Protein AF-A0A937V604-F1 (afdb_monomer_lite)

Structure (mmCIF, N/CA/C/O backbone):
data_AF-A0A937V604-F1
#
_entry.id   AF-A0A937V604-F1
#
loop_
_atom_site.group_PDB
_ato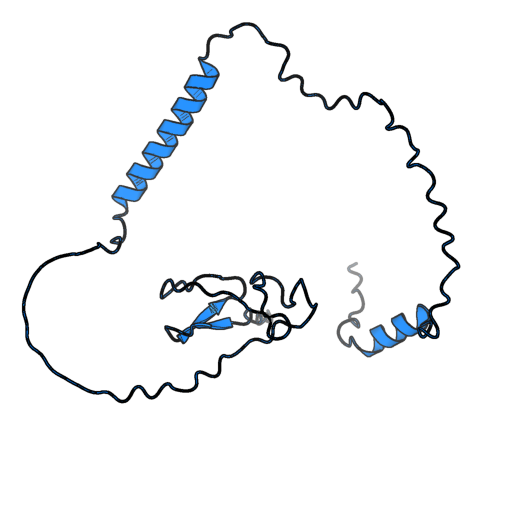m_site.id
_atom_site.type_symbol
_atom_site.label_atom_id
_atom_site.label_alt_id
_atom_site.label_comp_id
_atom_site.label_asym_id
_atom_site.label_entity_id
_atom_site.label_seq_id
_atom_site.pdbx_PDB_ins_code
_atom_site.Cartn_x
_atom_site.Cartn_y
_atom_site.Cartn_z
_atom_site.occupancy
_atom_site.B_iso_or_equiv
_atom_site.auth_seq_id
_atom_site.auth_comp_id
_atom_site.auth_asym_id
_atom_site.auth_atom_id
_atom_site.pdbx_PDB_model_num
ATOM 1 N N . MET A 1 1 ? -22.161 23.564 -17.541 1.00 50.59 1 MET A N 1
ATOM 2 C CA . MET A 1 1 ? -21.058 22.798 -16.923 1.00 50.59 1 MET A CA 1
ATOM 3 C C . MET A 1 1 ? -21.468 21.333 -16.899 1.00 50.59 1 MET A C 1
ATOM 5 O O . MET A 1 1 ? -22.401 20.996 -16.185 1.00 50.59 1 MET A O 1
ATOM 9 N N . LYS A 1 2 ? -20.891 20.492 -17.765 1.00 56.03 2 LYS A N 1
ATOM 10 C CA . LYS A 1 2 ? -21.165 19.046 -17.777 1.00 56.03 2 LYS A CA 1
ATOM 11 C C . LYS A 1 2 ? -20.293 18.419 -16.689 1.00 56.03 2 LYS A C 1
ATOM 13 O O . LYS A 1 2 ? -19.078 18.530 -16.772 1.00 56.03 2 LYS A O 1
ATOM 18 N N . GLY A 1 3 ? -20.907 17.863 -15.648 1.00 58.81 3 GLY A N 1
ATOM 19 C CA . GLY A 1 3 ? -20.179 17.210 -14.563 1.00 58.81 3 GLY A CA 1
ATOM 20 C C . GLY A 1 3 ? -19.550 15.913 -15.057 1.00 58.81 3 GLY A C 1
ATOM 21 O O . GLY A 1 3 ? -20.265 15.000 -15.463 1.00 58.81 3 GLY A O 1
ATOM 22 N N . GLU A 1 4 ? -18.223 15.830 -15.035 1.00 54.50 4 GLU A N 1
ATOM 23 C CA . GLU A 1 4 ? -17.513 14.563 -15.190 1.00 54.50 4 GLU A CA 1
ATOM 24 C C . GLU A 1 4 ? -17.882 13.645 -14.026 1.00 54.50 4 GLU A C 1
ATOM 26 O O . GLU A 1 4 ? -17.480 13.851 -12.878 1.00 54.50 4 GLU A O 1
ATOM 31 N N . THR A 1 5 ? -18.660 12.609 -14.324 1.00 61.88 5 THR A N 1
ATOM 32 C CA . THR A 1 5 ? -18.846 11.466 -13.437 1.00 61.88 5 THR A CA 1
ATOM 33 C C . THR A 1 5 ? -17.496 10.777 -13.281 1.00 61.88 5 THR A C 1
ATOM 35 O O . THR A 1 5 ? -17.102 9.966 -14.122 1.00 61.88 5 THR A O 1
ATOM 38 N N . ARG A 1 6 ? -16.755 11.121 -12.223 1.00 67.75 6 ARG A N 1
ATOM 39 C CA . ARG A 1 6 ? -15.540 10.400 -11.835 1.00 67.75 6 ARG A CA 1
ATOM 40 C C . ARG A 1 6 ? -15.947 8.952 -11.577 1.00 67.75 6 ARG A C 1
ATOM 42 O O . ARG A 1 6 ? -16.642 8.680 -10.601 1.00 67.75 6 ARG A O 1
ATOM 49 N N . LYS A 1 7 ? -15.561 8.035 -12.472 1.00 70.06 7 LYS A N 1
ATOM 50 C CA . LYS A 1 7 ? -15.676 6.596 -12.212 1.00 70.06 7 LYS A CA 1
ATOM 51 C C . LYS A 1 7 ? -14.945 6.342 -10.903 1.00 70.06 7 LYS A C 1
ATOM 53 O O . LYS A 1 7 ? -13.738 6.576 -10.830 1.00 70.06 7 LYS A O 1
ATOM 58 N N . LEU A 1 8 ? -15.689 5.948 -9.871 1.00 72.88 8 LEU A N 1
ATOM 59 C CA . LEU A 1 8 ? -15.067 5.620 -8.603 1.00 72.88 8 LEU A CA 1
ATOM 60 C C . LEU A 1 8 ? -14.051 4.499 -8.842 1.00 72.88 8 LEU A C 1
ATOM 62 O O . LEU A 1 8 ? -14.313 3.598 -9.651 1.00 72.88 8 LEU A O 1
ATOM 66 N N . PRO A 1 9 ? -12.884 4.571 -8.180 1.00 74.88 9 PRO A N 1
ATOM 67 C CA . PRO A 1 9 ? -11.939 3.480 -8.215 1.00 74.88 9 PRO A CA 1
ATOM 68 C C . PRO A 1 9 ? -12.675 2.206 -7.793 1.00 74.88 9 PRO A C 1
ATOM 70 O O . PRO A 1 9 ? -13.507 2.239 -6.883 1.00 74.88 9 PRO A O 1
ATOM 73 N N . PRO A 1 10 ? -12.416 1.090 -8.475 1.00 75.69 10 PRO A N 1
ATOM 74 C CA . PRO A 1 10 ? -13.104 -0.141 -8.164 1.00 75.69 10 PRO A CA 1
ATOM 75 C C . PRO A 1 10 ? -12.853 -0.540 -6.704 1.00 75.69 10 PRO A C 1
ATOM 77 O O . PRO A 1 10 ? -11.713 -0.514 -6.243 1.00 75.69 10 PRO A O 1
ATOM 80 N N . ALA A 1 11 ? -13.918 -0.905 -5.995 1.00 85.69 11 ALA A N 1
ATOM 81 C CA . ALA A 1 11 ? -13.873 -1.325 -4.600 1.00 85.69 11 ALA A CA 1
ATOM 82 C C . ALA A 1 11 ? -14.235 -2.811 -4.466 1.00 85.69 11 ALA A C 1
ATOM 84 O O . ALA A 1 11 ? -14.865 -3.390 -5.356 1.00 85.69 11 ALA A O 1
ATOM 85 N N . PHE A 1 12 ? -13.815 -3.444 -3.371 1.00 84.44 12 PHE A N 1
ATOM 86 C CA . PHE A 1 12 ? -14.138 -4.839 -3.066 1.00 84.44 12 PHE A CA 1
ATOM 87 C C . PHE A 1 12 ? -14.651 -4.989 -1.62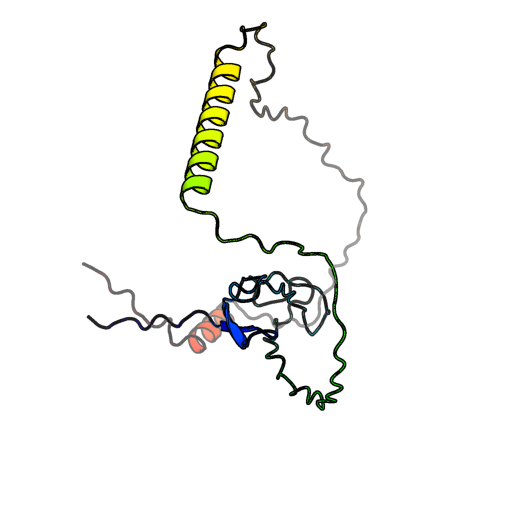7 1.00 84.44 12 PHE A C 1
ATOM 89 O O . PHE A 1 12 ? -14.152 -4.312 -0.733 1.00 84.44 12 PHE A O 1
ATOM 96 N N . PRO A 1 13 ? -15.637 -5.862 -1.367 1.00 90.50 13 PRO A N 1
ATOM 97 C CA . PRO A 1 13 ? -16.171 -6.047 -0.024 1.00 90.50 13 PRO A CA 1
ATOM 98 C C . PRO A 1 13 ? -15.187 -6.813 0.870 1.00 90.50 13 PRO A C 1
ATOM 100 O O . PRO A 1 13 ? -14.600 -7.819 0.470 1.00 90.50 13 PRO A O 1
ATOM 103 N N . CYS A 1 14 ? -15.039 -6.358 2.110 1.00 90.50 14 CYS A N 1
ATOM 104 C CA . CYS A 1 14 ? -14.265 -7.028 3.146 1.00 90.50 14 CYS A CA 1
ATOM 105 C C . CYS A 1 14 ? -14.859 -8.413 3.467 1.00 90.50 14 CYS A C 1
ATOM 107 O O . CYS A 1 14 ? -16.047 -8.491 3.787 1.00 90.50 14 CYS A O 1
ATOM 109 N N . PRO A 1 15 ? -14.064 -9.499 3.513 1.00 85.88 15 PRO A N 1
ATOM 110 C CA . PRO A 1 15 ? -14.573 -10.836 3.833 1.00 85.88 15 PRO A CA 1
ATOM 111 C C . PRO A 1 15 ? -15.082 -10.970 5.277 1.00 85.88 15 PRO A C 1
ATOM 113 O O . PRO A 1 15 ? -15.871 -11.864 5.570 1.00 85.88 15 PRO A O 1
ATOM 116 N N . LYS A 1 16 ? -14.643 -10.091 6.189 1.00 93.38 16 LYS A N 1
ATOM 117 C CA . LYS A 1 16 ? -15.026 -10.134 7.606 1.00 93.38 16 LYS A CA 1
ATOM 118 C C . LYS A 1 16 ? -16.247 -9.274 7.927 1.00 93.38 16 LYS A C 1
ATOM 120 O O . LYS A 1 16 ? -17.097 -9.703 8.699 1.00 93.38 16 LYS A O 1
ATOM 125 N N . CYS A 1 17 ? -16.318 -8.058 7.379 1.00 94.88 17 CYS A N 1
ATOM 126 C CA . CYS A 1 17 ? -17.361 -7.081 7.720 1.00 94.88 17 CYS A CA 1
ATOM 127 C C . CYS A 1 17 ? -18.235 -6.633 6.539 1.00 94.88 17 CYS A C 1
ATOM 129 O O . CYS A 1 17 ? -19.195 -5.903 6.756 1.00 94.88 17 CYS A O 1
ATOM 131 N N . GLY A 1 18 ? -17.916 -7.029 5.304 1.00 92.69 18 GLY A N 1
ATOM 132 C CA . GLY A 1 18 ? -18.673 -6.677 4.098 1.00 92.69 18 GLY A CA 1
ATOM 133 C C . GLY A 1 18 ? -18.475 -5.249 3.580 1.00 92.69 18 GLY A C 1
ATOM 134 O O . GLY A 1 18 ? -18.950 -4.943 2.493 1.00 92.69 18 GLY A O 1
ATOM 135 N N . VAL A 1 19 ? -17.767 -4.381 4.311 1.00 94.94 19 VAL A N 1
ATOM 136 C CA . VAL A 1 19 ? -17.524 -2.986 3.900 1.00 94.94 19 VAL A CA 1
ATOM 137 C C . VAL A 1 19 ? -16.616 -2.925 2.676 1.00 94.94 19 VAL A C 1
ATOM 139 O O . VAL A 1 19 ? -15.651 -3.680 2.587 1.00 94.94 19 VAL A O 1
ATOM 142 N N . GLU A 1 20 ? -16.912 -2.012 1.756 1.00 91.69 20 GLU A N 1
ATOM 143 C CA . GLU A 1 20 ? -16.103 -1.758 0.566 1.00 91.69 20 GLU A CA 1
ATOM 144 C C . GLU A 1 20 ? -14.711 -1.212 0.923 1.00 91.69 20 GLU A C 1
ATOM 146 O O . GLU A 1 20 ? -14.562 -0.257 1.686 1.00 91.69 20 GLU A O 1
ATOM 151 N N . ILE A 1 21 ? -13.681 -1.827 0.351 1.00 90.88 21 ILE A N 1
ATOM 152 C CA . ILE A 1 21 ? -12.272 -1.479 0.509 1.00 90.88 21 ILE A CA 1
ATOM 153 C C . ILE A 1 21 ? -11.738 -1.017 -0.847 1.00 90.88 21 ILE A C 1
ATOM 155 O O . ILE A 1 21 ? -12.037 -1.601 -1.893 1.00 90.88 21 ILE A O 1
ATOM 159 N N . LEU A 1 22 ? -10.936 0.043 -0.821 1.00 87.56 22 LEU A N 1
ATOM 160 C CA . LEU A 1 22 ? -10.269 0.590 -1.998 1.00 87.56 22 LEU A CA 1
ATOM 161 C C . LEU A 1 22 ? -9.096 -0.308 -2.414 1.00 87.56 22 LEU A C 1
ATOM 163 O O . LEU A 1 22 ? -8.328 -0.777 -1.571 1.00 87.56 22 LEU A O 1
ATOM 167 N N . ILE A 1 23 ? -8.912 -0.505 -3.720 1.00 82.50 23 ILE A N 1
ATOM 168 C CA . ILE A 1 23 ? -7.723 -1.192 -4.250 1.00 82.50 23 ILE A CA 1
ATOM 169 C C . ILE A 1 23 ? -6.461 -0.471 -3.769 1.00 82.50 23 ILE A C 1
ATOM 171 O O . ILE A 1 23 ? -6.384 0.756 -3.803 1.00 82.50 23 ILE A O 1
ATOM 175 N N . GLY A 1 24 ? -5.481 -1.245 -3.307 1.00 82.75 24 GLY A N 1
ATOM 176 C CA . GLY A 1 24 ? -4.247 -0.723 -2.720 1.00 82.75 24 GLY A CA 1
ATOM 177 C C . GLY A 1 24 ? -4.206 -0.788 -1.192 1.00 82.75 24 GLY A C 1
ATOM 178 O O . GLY A 1 24 ? -3.115 -0.796 -0.624 1.00 82.75 24 GLY A O 1
ATOM 179 N N . GLN A 1 25 ? -5.349 -0.894 -0.506 1.00 87.62 25 GLN A N 1
ATOM 180 C CA . GLN A 1 25 ? -5.362 -1.077 0.948 1.00 87.62 25 GLN A CA 1
ATOM 181 C C . GLN A 1 25 ? -5.073 -2.535 1.328 1.00 87.62 25 GLN A C 1
ATOM 183 O O . GLN A 1 25 ? -5.668 -3.470 0.788 1.00 87.62 25 GLN A O 1
ATOM 188 N N . GLN A 1 26 ? -4.152 -2.710 2.280 1.00 88.50 26 GLN A N 1
ATOM 189 C CA . GLN A 1 26 ? -3.813 -4.005 2.888 1.00 88.50 26 GLN A CA 1
ATOM 190 C C . GLN A 1 26 ? -4.623 -4.286 4.158 1.00 88.50 26 GLN A C 1
ATOM 192 O O . GLN A 1 26 ? -4.646 -5.416 4.628 1.00 88.50 26 GLN A O 1
ATOM 197 N N . VAL A 1 27 ? -5.278 -3.269 4.729 1.00 92.69 27 VAL A N 1
ATOM 198 C CA . VAL A 1 27 ? -6.007 -3.368 5.999 1.00 92.69 27 VAL A CA 1
ATOM 199 C C . VAL A 1 27 ? -7.381 -2.725 5.847 1.00 92.69 27 VAL A C 1
ATOM 201 O O . VAL A 1 27 ? -7.499 -1.651 5.260 1.00 92.69 27 VAL A O 1
ATOM 204 N N . CYS A 1 28 ? -8.430 -3.361 6.371 1.00 94.31 28 CYS A N 1
ATOM 205 C CA . CYS A 1 28 ? -9.769 -2.772 6.366 1.00 94.31 28 CYS A CA 1
ATOM 206 C C . CYS A 1 28 ? -9.855 -1.647 7.396 1.00 94.31 28 CYS A C 1
ATOM 208 O O . CYS A 1 28 ? -9.703 -1.895 8.591 1.00 94.31 28 CYS A O 1
ATOM 210 N N . ASN A 1 29 ? -10.223 -0.444 6.957 1.00 94.88 29 ASN A N 1
ATOM 211 C CA . ASN A 1 29 ? -10.420 0.699 7.853 1.00 94.88 29 ASN A CA 1
ATOM 212 C C . ASN A 1 29 ? -11.535 0.490 8.891 1.00 94.88 29 ASN A C 1
ATOM 214 O O . ASN A 1 29 ? -11.522 1.144 9.927 1.00 94.88 29 ASN A O 1
ATOM 218 N N . ASN A 1 30 ? -12.498 -0.402 8.627 1.00 96.38 30 ASN A N 1
ATOM 219 C CA . ASN A 1 30 ? -13.618 -0.644 9.536 1.00 96.38 30 ASN A CA 1
ATOM 220 C C . ASN A 1 30 ? -13.321 -1.730 10.584 1.00 96.38 30 ASN A C 1
ATOM 222 O O . ASN A 1 30 ? -13.624 -1.556 11.757 1.00 96.38 30 ASN A O 1
ATOM 226 N N . CYS A 1 31 ? -12.745 -2.869 10.180 1.00 96.38 31 CYS A N 1
ATOM 227 C CA . CYS A 1 31 ? -12.543 -4.011 11.086 1.00 96.38 31 CYS A CA 1
ATOM 228 C C . CYS A 1 31 ? -11.078 -4.317 11.428 1.00 96.38 31 CYS A C 1
ATOM 230 O O . CYS A 1 31 ? -10.837 -5.238 12.207 1.00 96.38 31 CYS A O 1
ATOM 232 N N . GLY A 1 32 ? -10.113 -3.611 10.829 1.00 95.50 32 GLY A N 1
ATOM 233 C CA . GLY A 1 32 ? -8.677 -3.802 11.065 1.00 95.50 32 GLY A CA 1
ATOM 234 C C . GLY A 1 32 ? -8.103 -5.120 10.537 1.00 95.50 32 GLY A C 1
ATOM 235 O O . GLY A 1 32 ? -6.968 -5.459 10.853 1.00 95.50 32 GLY A O 1
ATOM 236 N N . GLU A 1 33 ? -8.875 -5.882 9.760 1.00 94.38 33 GLU A N 1
ATOM 237 C CA . GLU A 1 33 ? -8.410 -7.155 9.208 1.00 94.38 33 GLU A CA 1
ATOM 238 C C . GLU A 1 33 ? -7.366 -6.890 8.120 1.00 94.38 33 GLU A C 1
ATOM 240 O O . GLU A 1 33 ? -7.584 -6.025 7.266 1.00 94.38 33 GLU A O 1
ATOM 245 N N . GLN A 1 34 ? -6.246 -7.613 8.166 1.00 91.25 34 GLN A N 1
ATOM 246 C CA . GLN A 1 34 ? -5.216 -7.560 7.132 1.00 91.25 34 GLN A CA 1
ATOM 247 C C . GLN A 1 34 ? -5.545 -8.554 6.016 1.00 91.25 34 GLN A C 1
ATOM 249 O O . GLN A 1 34 ? -5.935 -9.691 6.282 1.00 91.25 34 GLN A O 1
ATOM 254 N N . PHE A 1 35 ? -5.361 -8.138 4.767 1.00 84.94 35 PHE A N 1
ATOM 255 C CA . PHE A 1 35 ? -5.585 -8.968 3.589 1.00 84.94 35 PHE A CA 1
ATOM 256 C C . PHE A 1 35 ? -4.311 -9.071 2.770 1.00 84.94 35 PHE A C 1
ATOM 258 O O . PHE A 1 35 ? -3.620 -8.083 2.526 1.00 84.94 35 PHE A O 1
ATOM 265 N N . GLU A 1 36 ? -4.048 -10.279 2.290 1.00 85.94 36 GLU A N 1
ATOM 266 C CA . GLU A 1 36 ? -2.947 -10.562 1.386 1.00 85.94 36 GLU A CA 1
ATOM 267 C C . GLU A 1 36 ? -3.523 -10.957 0.023 1.00 85.94 36 GLU A C 1
ATOM 269 O O . GLU A 1 36 ? -4.313 -11.899 -0.086 1.00 85.94 36 GLU A O 1
ATOM 274 N N . TYR A 1 37 ? -3.151 -10.226 -1.029 1.00 84.25 37 TYR A N 1
ATOM 275 C CA . TYR A 1 37 ? -3.576 -10.549 -2.389 1.00 84.25 37 TYR A CA 1
ATOM 276 C C . TYR A 1 37 ? -2.730 -11.707 -2.892 1.00 84.25 37 TYR A C 1
ATOM 278 O O . TYR A 1 37 ? -1.516 -11.572 -3.014 1.00 84.25 37 TYR A O 1
ATOM 286 N N . ARG A 1 38 ? -3.355 -12.843 -3.198 1.00 86.50 38 ARG A N 1
ATOM 287 C CA . ARG A 1 38 ? -2.660 -14.000 -3.768 1.00 86.50 38 ARG A CA 1
ATOM 288 C C . ARG A 1 38 ? -3.026 -14.163 -5.227 1.00 86.50 38 ARG A C 1
ATOM 290 O O . ARG A 1 38 ? -4.199 -14.127 -5.591 1.00 86.50 38 ARG A O 1
ATOM 297 N N . CYS A 1 39 ? -2.015 -14.350 -6.065 1.00 89.38 39 CYS A N 1
ATOM 298 C CA . CYS A 1 39 ? -2.246 -14.671 -7.463 1.00 89.38 39 CYS A CA 1
ATOM 299 C C . CYS A 1 39 ? -2.828 -16.085 -7.592 1.00 89.38 39 CYS A C 1
ATOM 301 O O . CYS A 1 39 ? -2.265 -17.029 -7.045 1.00 89.38 39 CYS A O 1
ATOM 303 N N . ALA A 1 40 ? -3.908 -16.251 -8.358 1.00 87.06 40 ALA A N 1
ATOM 304 C CA . ALA A 1 40 ? -4.511 -17.564 -8.594 1.00 87.06 40 ALA A CA 1
ATOM 305 C C . ALA A 1 40 ? -3.589 -18.527 -9.371 1.00 87.06 40 ALA A C 1
ATOM 307 O O . ALA A 1 40 ? -3.692 -19.735 -9.195 1.00 87.06 40 ALA A O 1
ATOM 308 N N . ASN A 1 41 ? -2.673 -18.000 -10.195 1.00 92.19 41 ASN A N 1
ATOM 309 C CA . ASN A 1 41 ? -1.752 -18.818 -10.991 1.00 92.19 41 ASN A CA 1
ATOM 310 C C . ASN A 1 41 ? -0.542 -19.312 -10.190 1.00 92.19 41 ASN A C 1
ATOM 312 O O . ASN A 1 41 ? -0.214 -20.491 -10.243 1.00 92.19 41 ASN A O 1
ATOM 316 N N . CYS A 1 42 ? 0.146 -18.424 -9.465 1.00 93.12 42 CYS A N 1
ATOM 317 C CA . CYS A 1 42 ? 1.400 -18.773 -8.783 1.00 93.12 42 CYS A CA 1
ATOM 318 C C . CYS A 1 42 ? 1.305 -18.805 -7.253 1.00 93.12 42 CYS A C 1
ATOM 320 O O . CYS A 1 42 ? 2.291 -19.116 -6.594 1.00 93.12 42 CYS A O 1
ATOM 322 N N . SER A 1 43 ? 0.151 -18.467 -6.668 1.00 90.50 43 SER A N 1
ATOM 323 C CA . SER A 1 43 ? -0.091 -18.406 -5.215 1.00 90.50 43 SER A CA 1
ATOM 324 C C . SER A 1 43 ? 0.814 -17.451 -4.422 1.00 90.50 43 SER A C 1
ATOM 326 O O . SER A 1 43 ? 0.731 -17.408 -3.195 1.00 90.50 43 SER A O 1
ATOM 328 N N . MET A 1 44 ? 1.653 -16.663 -5.100 1.00 91.44 44 MET A N 1
ATOM 329 C CA . MET A 1 44 ? 2.532 -15.683 -4.472 1.00 91.44 44 MET A CA 1
ATOM 330 C C . MET A 1 44 ? 1.742 -14.442 -4.057 1.00 91.44 44 MET A C 1
ATOM 332 O O . MET A 1 44 ? 0.779 -14.051 -4.732 1.00 91.44 44 MET A O 1
ATOM 336 N N . SER A 1 45 ? 2.154 -13.830 -2.948 1.00 86.56 45 SER A N 1
ATOM 337 C CA . SER A 1 45 ? 1.586 -12.570 -2.499 1.00 86.56 45 SER A CA 1
ATOM 338 C C . SER A 1 45 ? 1.994 -11.437 -3.436 1.00 86.56 45 SER A C 1
ATOM 340 O O . SER A 1 45 ? 3.160 -11.274 -3.793 1.00 86.56 45 SER A O 1
ATOM 342 N N . ALA A 1 46 ? 1.004 -10.682 -3.895 1.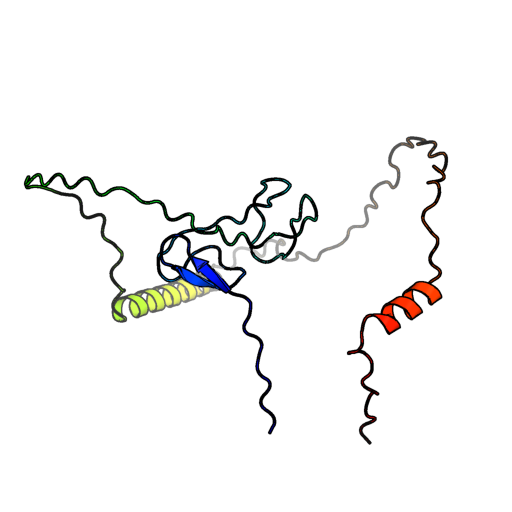00 84.88 46 ALA A N 1
ATOM 343 C CA . ALA A 1 46 ? 1.186 -9.541 -4.771 1.00 84.88 46 ALA A CA 1
ATOM 344 C C . ALA A 1 46 ? 0.889 -8.249 -4.007 1.00 84.88 46 ALA A C 1
ATOM 346 O O . ALA A 1 46 ? -0.030 -8.179 -3.188 1.00 84.88 46 ALA A O 1
ATOM 347 N N . GLY A 1 47 ? 1.667 -7.206 -4.295 1.00 79.94 47 GLY A N 1
ATOM 348 C CA . GLY A 1 47 ? 1.377 -5.870 -3.794 1.00 79.94 47 GLY A CA 1
ATOM 349 C C . GLY A 1 47 ? 0.038 -5.379 -4.344 1.00 79.94 47 GLY A C 1
ATOM 350 O O . GLY A 1 47 ? -0.222 -5.481 -5.537 1.00 79.94 47 GLY A O 1
ATOM 351 N N . ALA A 1 48 ? -0.792 -4.800 -3.478 1.00 69.69 48 ALA A N 1
ATOM 352 C CA . ALA A 1 48 ? -2.165 -4.371 -3.770 1.00 69.69 48 ALA A CA 1
ATOM 353 C C . ALA A 1 48 ? -2.315 -3.320 -4.896 1.00 69.69 48 ALA A C 1
ATOM 355 O O . ALA A 1 48 ? -3.432 -2.949 -5.249 1.00 69.69 48 ALA A O 1
ATOM 356 N N . ILE A 1 49 ? -1.201 -2.795 -5.411 1.00 73.75 49 ILE A N 1
ATOM 357 C CA . ILE A 1 49 ? -1.156 -1.666 -6.345 1.00 73.75 49 ILE A CA 1
ATOM 358 C C . ILE A 1 49 ? -1.134 -2.151 -7.803 1.00 73.75 49 ILE A C 1
ATOM 360 O O . ILE A 1 49 ? -1.650 -1.466 -8.684 1.00 73.75 49 ILE A O 1
ATOM 364 N N . SER A 1 50 ? -0.565 -3.326 -8.086 1.00 76.50 50 SER A N 1
ATOM 365 C CA . SER A 1 50 ? -0.465 -3.835 -9.453 1.00 76.50 50 SER A CA 1
ATOM 366 C C . SER A 1 50 ? -1.695 -4.676 -9.801 1.00 76.50 50 SER A C 1
ATOM 368 O O . SER A 1 50 ? -2.009 -5.638 -9.113 1.00 76.50 50 SER A O 1
ATOM 370 N N . GLY A 1 51 ? -2.385 -4.358 -10.902 1.00 80.69 51 GLY A N 1
ATOM 371 C CA . GLY A 1 51 ? -3.468 -5.204 -11.437 1.00 80.69 51 GLY A CA 1
ATOM 372 C C . GLY A 1 51 ? -2.995 -6.579 -11.942 1.00 80.69 51 GLY A C 1
ATOM 373 O O . GLY A 1 51 ? -3.809 -7.442 -12.260 1.00 80.69 51 GLY A O 1
ATOM 374 N N . PHE A 1 52 ? -1.678 -6.795 -11.984 1.00 88.75 52 PHE A N 1
ATOM 375 C CA . PHE A 1 52 ? -1.023 -8.002 -12.479 1.00 88.75 52 PHE A CA 1
ATOM 376 C C . PHE A 1 52 ? -0.013 -8.527 -11.456 1.00 88.75 52 PHE A C 1
ATOM 378 O O . PHE A 1 52 ? 0.574 -7.760 -10.686 1.00 88.75 52 PHE A O 1
ATOM 385 N N . CYS A 1 53 ? 0.196 -9.841 -11.445 1.00 90.88 53 CYS A N 1
ATOM 386 C CA . CYS A 1 53 ? 1.212 -10.479 -10.618 1.00 90.88 53 CYS A CA 1
ATOM 387 C C . CYS A 1 53 ? 2.609 -10.242 -11.207 1.00 90.88 53 CYS A C 1
ATOM 389 O O . CYS A 1 53 ? 2.852 -10.554 -12.370 1.00 90.88 53 CYS A O 1
ATOM 391 N N . THR A 1 54 ? 3.550 -9.768 -10.392 1.00 91.31 54 THR A N 1
ATOM 392 C CA . THR A 1 54 ? 4.942 -9.518 -10.811 1.00 91.31 54 THR A CA 1
ATOM 393 C C . THR A 1 54 ? 5.729 -10.787 -11.130 1.00 91.31 54 THR A C 1
ATOM 395 O O . THR A 1 54 ? 6.720 -10.714 -11.846 1.00 91.31 54 THR A O 1
ATOM 398 N N . ASN A 1 55 ? 5.304 -11.944 -10.615 1.00 93.44 55 ASN A N 1
ATOM 399 C CA . ASN A 1 55 ? 6.000 -13.209 -10.833 1.00 93.44 55 ASN A CA 1
ATOM 400 C C . ASN A 1 55 ? 5.515 -13.928 -12.104 1.00 93.44 55 ASN A C 1
ATOM 402 O O . ASN A 1 55 ? 6.317 -14.303 -12.949 1.00 93.44 55 ASN A O 1
ATOM 406 N N . CYS A 1 56 ? 4.199 -14.094 -12.274 1.00 94.19 56 CYS A N 1
ATOM 407 C CA . CYS A 1 56 ? 3.655 -14.854 -13.407 1.00 94.19 56 CYS A CA 1
ATOM 408 C C . CYS A 1 56 ? 3.046 -13.999 -14.528 1.00 94.19 56 CYS A C 1
ATOM 410 O O . CYS A 1 56 ? 2.630 -14.551 -15.541 1.00 94.19 56 CYS A O 1
ATOM 412 N N . GLY A 1 57 ? 2.912 -12.680 -14.345 1.00 92.06 57 GLY A N 1
ATOM 413 C CA . GLY A 1 57 ? 2.238 -11.790 -15.301 1.00 92.06 57 GLY A CA 1
ATOM 414 C C . GLY A 1 57 ? 0.722 -11.995 -15.410 1.00 92.06 57 GLY A C 1
ATOM 415 O O . GLY A 1 57 ? 0.060 -11.268 -16.146 1.00 92.06 57 GLY A O 1
ATOM 416 N N . GLY A 1 58 ? 0.154 -12.959 -14.678 1.00 89.12 58 GLY A N 1
ATOM 417 C CA . GLY A 1 58 ? -1.283 -13.205 -14.653 1.00 89.12 58 GLY A CA 1
ATOM 418 C C . GLY A 1 58 ? -2.042 -12.017 -14.069 1.00 89.12 58 GLY A C 1
ATOM 419 O O . GLY A 1 58 ? -1.588 -11.388 -13.107 1.00 89.12 58 GLY A O 1
ATOM 420 N N . GLU A 1 59 ? -3.209 -11.725 -14.640 1.00 85.75 59 GLU A N 1
ATOM 421 C CA . GLU A 1 59 ? -4.139 -10.754 -14.073 1.00 85.75 59 GLU A CA 1
ATOM 422 C C . GLU A 1 59 ? -4.515 -11.209 -12.660 1.00 85.75 59 GLU A C 1
ATOM 424 O O . GLU A 1 59 ? -4.845 -12.379 -12.428 1.00 85.75 59 GLU A O 1
ATOM 429 N N . LEU A 1 60 ? -4.410 -10.302 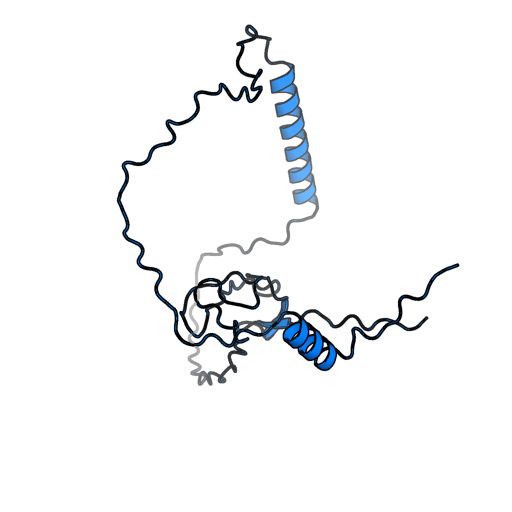-11.688 1.00 82.75 60 LEU A N 1
ATOM 430 C CA . LEU A 1 60 ? -4.891 -10.559 -10.338 1.00 82.75 60 LEU A CA 1
ATOM 431 C C . LEU A 1 60 ? -6.410 -10.525 -10.417 1.00 82.75 60 LEU A C 1
ATOM 433 O O . LEU A 1 60 ? -7.040 -9.496 -10.170 1.00 82.75 60 LEU A O 1
ATOM 437 N N . LEU A 1 61 ? -6.978 -11.667 -10.826 1.00 64.94 61 LEU A N 1
ATOM 438 C CA . LEU A 1 61 ? -8.403 -11.935 -10.787 1.00 64.94 61 LEU A CA 1
ATOM 439 C C . LEU A 1 61 ? -8.882 -11.430 -9.441 1.00 64.94 61 LEU A C 1
ATOM 441 O O . LEU A 1 61 ? -8.447 -11.919 -8.392 1.00 64.94 61 LEU A O 1
ATOM 445 N N . ARG A 1 62 ? -9.750 -10.417 -9.488 1.00 63.91 62 ARG A N 1
ATOM 446 C CA . ARG A 1 62 ? -10.534 -10.023 -8.334 1.00 63.91 62 ARG A CA 1
ATOM 447 C C . ARG A 1 62 ? -11.329 -11.248 -7.964 1.00 63.91 62 ARG A C 1
ATOM 449 O O . ARG A 1 62 ? -12.433 -11.455 -8.464 1.00 63.91 62 ARG A O 1
ATOM 456 N N . HIS A 1 63 ? -10.763 -12.060 -7.085 1.00 53.03 63 HIS A N 1
ATOM 457 C CA . HIS A 1 63 ? -11.539 -12.965 -6.292 1.00 53.03 63 HIS A CA 1
ATOM 458 C C . HIS A 1 63 ? -12.424 -12.047 -5.450 1.00 53.03 63 HIS A C 1
ATOM 460 O O . HIS A 1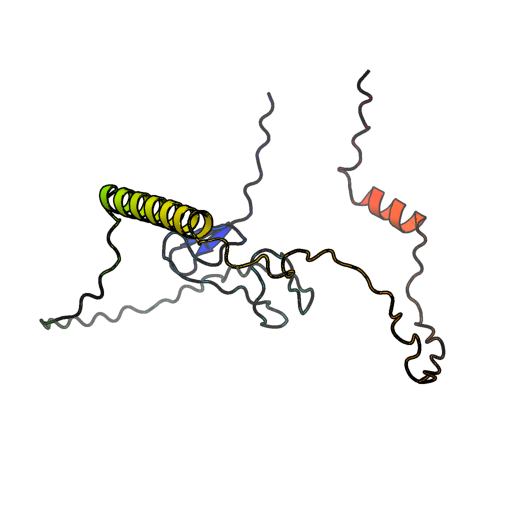 63 ? -12.135 -11.710 -4.308 1.00 53.03 63 HIS A O 1
ATOM 466 N N . THR A 1 64 ? -13.563 -11.672 -6.033 1.00 48.09 64 THR A N 1
ATOM 467 C CA . THR A 1 64 ? -14.829 -11.942 -5.383 1.00 48.09 64 THR A CA 1
ATOM 468 C C . THR A 1 64 ? -14.684 -13.375 -4.896 1.00 48.09 64 THR A C 1
ATOM 470 O O . THR A 1 64 ? -14.915 -14.346 -5.615 1.00 48.09 64 THR A O 1
ATOM 473 N N . GLN A 1 65 ? -14.140 -13.533 -3.687 1.00 49.44 65 GLN A N 1
ATOM 474 C CA . GLN A 1 65 ? -14.439 -14.704 -2.906 1.00 49.44 65 GLN A CA 1
ATOM 475 C C . GLN A 1 65 ? -15.947 -14.624 -2.808 1.00 49.44 65 GLN A C 1
ATOM 477 O O . GLN A 1 65 ? -16.491 -13.845 -2.032 1.00 49.44 65 GLN A O 1
ATOM 482 N N . SER A 1 66 ? -16.601 -15.311 -3.744 1.00 44.03 66 SER A N 1
ATOM 483 C CA . SER A 1 66 ? -18.006 -15.618 -3.692 1.00 44.03 66 SER A CA 1
ATOM 484 C C . SER A 1 66 ? -18.132 -16.239 -2.320 1.00 44.03 66 SER A C 1
ATOM 486 O O . SER A 1 66 ? -17.605 -17.331 -2.088 1.00 44.03 66 SER A O 1
ATOM 488 N N . ALA A 1 67 ? -18.609 -15.430 -1.374 1.00 47.09 67 ALA A N 1
ATOM 489 C CA . ALA A 1 67 ? -18.733 -15.790 0.013 1.00 47.09 67 ALA A CA 1
ATOM 490 C C . ALA A 1 67 ? -19.727 -16.933 -0.001 1.00 47.09 67 ALA A C 1
ATOM 492 O O . ALA A 1 67 ? -20.935 -16.722 0.021 1.00 47.09 67 ALA A O 1
ATOM 493 N N . LYS A 1 68 ? -19.214 -18.154 -0.159 1.00 43.88 68 LYS A N 1
ATOM 494 C CA . LYS A 1 68 ? -19.992 -19.362 -0.007 1.00 43.88 68 LYS A CA 1
ATOM 495 C C . LYS A 1 68 ? -20.503 -19.223 1.419 1.00 43.88 68 LYS A C 1
ATOM 497 O O . LYS A 1 68 ? -19.662 -19.175 2.322 1.00 43.88 68 LYS A O 1
ATOM 502 N N . PRO A 1 69 ? -21.813 -19.011 1.622 1.00 45.38 69 PRO A N 1
ATOM 503 C CA . PRO A 1 69 ? -22.340 -18.708 2.934 1.00 45.38 69 PRO A CA 1
ATOM 504 C C . PRO A 1 69 ? -21.972 -19.907 3.790 1.00 45.38 69 PRO A C 1
ATOM 506 O O . PRO A 1 69 ? -22.497 -21.003 3.596 1.00 45.38 69 PRO A O 1
ATOM 509 N N . GLN A 1 70 ? -20.989 -19.742 4.676 1.00 48.69 70 GLN A N 1
ATOM 510 C CA . GLN A 1 70 ? -20.734 -20.745 5.685 1.00 48.69 70 GLN A CA 1
ATOM 511 C C . GLN A 1 70 ? -21.948 -20.683 6.594 1.00 48.69 70 GLN A C 1
ATOM 513 O O . GLN A 1 70 ? -22.017 -19.882 7.523 1.00 48.69 70 GLN A O 1
ATOM 518 N N . THR A 1 71 ? -22.934 -21.520 6.288 1.00 45.81 71 THR A N 1
ATOM 519 C CA . THR A 1 71 ? -23.999 -21.922 7.189 1.00 45.81 71 THR A CA 1
ATOM 520 C C . THR A 1 71 ? -23.335 -22.620 8.370 1.00 45.81 71 THR A C 1
ATOM 522 O O . THR A 1 71 ? -23.298 -23.848 8.457 1.00 45.81 71 THR A O 1
ATOM 525 N N . LYS A 1 72 ? -22.756 -21.834 9.281 1.00 52.59 72 LYS A N 1
ATOM 526 C CA . LYS A 1 72 ? -22.487 -22.275 10.640 1.00 52.59 72 LYS A CA 1
ATOM 527 C C . LYS A 1 72 ? -23.854 -22.535 11.248 1.00 52.59 72 LYS A C 1
ATOM 529 O O . LYS A 1 72 ? -24.546 -21.610 11.663 1.00 52.59 72 LYS A O 1
ATOM 534 N N . LYS A 1 73 ? -24.257 -23.807 11.236 1.00 52.59 73 LYS A N 1
ATOM 535 C CA . LYS A 1 73 ? -25.340 -24.308 12.074 1.00 52.59 73 LYS A CA 1
ATOM 536 C C . LYS A 1 73 ? -25.047 -23.843 13.495 1.00 52.59 73 LYS A C 1
ATOM 538 O O . LYS A 1 73 ? -24.058 -24.256 14.099 1.00 52.59 73 LYS A O 1
ATOM 543 N N . ALA A 1 74 ? -25.885 -22.934 13.974 1.00 57.06 74 ALA A N 1
ATOM 544 C CA . ALA A 1 74 ? -25.942 -22.545 15.363 1.00 57.06 74 ALA A CA 1
ATOM 545 C C . ALA A 1 74 ? -26.160 -23.813 16.194 1.00 57.06 74 ALA A C 1
ATOM 547 O O . ALA A 1 74 ? -27.203 -24.452 16.082 1.00 57.06 74 ALA A O 1
ATOM 548 N N . ASN A 1 75 ? -25.173 -24.184 17.006 1.00 53.06 75 ASN A N 1
ATOM 549 C CA . ASN A 1 75 ? -25.432 -25.025 18.159 1.00 53.06 75 ASN A CA 1
ATOM 550 C C . ASN A 1 75 ? -25.261 -24.142 19.392 1.00 53.06 75 ASN A C 1
ATOM 552 O O . ASN A 1 75 ? -24.155 -23.794 19.804 1.00 53.06 75 ASN A O 1
ATOM 556 N N . ILE A 1 76 ? -26.409 -23.682 19.878 1.00 57.59 76 ILE A N 1
ATOM 557 C CA . ILE A 1 76 ? -26.565 -22.937 21.114 1.00 57.59 76 ILE A CA 1
ATOM 558 C C . ILE A 1 76 ? -26.341 -23.935 22.247 1.00 57.59 76 ILE A C 1
ATOM 560 O O . ILE A 1 76 ? -27.198 -24.767 22.519 1.00 57.59 76 ILE A O 1
ATOM 564 N N . THR A 1 77 ? -25.229 -23.809 22.961 1.00 51.00 77 THR A N 1
ATOM 565 C CA . THR A 1 77 ? -25.145 -24.314 24.334 1.00 51.00 77 THR A CA 1
ATOM 566 C C . THR A 1 77 ? -24.821 -23.166 25.265 1.00 51.00 77 THR A C 1
ATOM 568 O O . THR A 1 77 ? -23.679 -22.757 25.459 1.00 51.00 77 THR A O 1
ATOM 571 N N . HIS A 1 78 ? -25.902 -22.650 25.833 1.00 58.19 78 HIS A N 1
ATOM 572 C CA . HIS A 1 78 ? -25.961 -21.814 27.012 1.00 58.19 78 HIS A CA 1
ATOM 573 C C . HIS A 1 78 ? -25.226 -22.501 28.178 1.00 58.19 78 HIS A C 1
ATOM 575 O O . HIS A 1 78 ? -25.736 -23.463 28.752 1.00 58.19 78 HIS A O 1
ATOM 581 N N . ARG A 1 79 ? -24.048 -22.003 28.579 1.00 48.00 79 ARG A N 1
ATOM 582 C CA . ARG A 1 79 ? -23.463 -22.343 29.885 1.00 48.00 79 ARG A CA 1
ATOM 583 C C . ARG A 1 79 ? -22.959 -21.099 30.612 1.00 48.00 79 ARG A C 1
ATOM 585 O O . ARG A 1 79 ? -21.869 -20.586 30.400 1.00 48.00 79 ARG A O 1
ATOM 592 N N . LYS A 1 80 ? -23.847 -20.647 31.489 1.00 62.16 80 LYS A N 1
ATOM 593 C CA . LYS A 1 80 ? -23.679 -19.739 32.623 1.00 62.16 80 LYS A CA 1
ATOM 594 C C . LYS A 1 80 ? -22.432 -20.140 33.436 1.00 62.16 80 LYS A C 1
ATOM 596 O O . LYS A 1 80 ? -22.372 -21.266 33.922 1.00 62.16 80 LYS A O 1
ATOM 601 N N . GLY A 1 81 ? -21.465 -19.234 33.601 1.00 47.50 81 GLY A N 1
ATOM 602 C CA . GLY A 1 81 ? -20.243 -19.499 34.371 1.00 47.50 81 GLY A CA 1
ATOM 603 C C . GLY A 1 81 ? -19.330 -18.280 34.500 1.00 47.50 81 GLY A C 1
ATOM 604 O O . GLY A 1 81 ? -18.470 -18.045 33.667 1.00 47.50 81 GLY A O 1
ATOM 605 N N . ARG A 1 82 ? -19.563 -17.493 35.550 1.00 52.56 82 ARG A N 1
ATOM 606 C CA . ARG A 1 82 ? -18.770 -16.349 36.027 1.00 52.56 82 ARG A CA 1
ATOM 607 C C . ARG A 1 82 ? -17.273 -16.679 36.224 1.00 52.56 82 ARG A C 1
ATOM 609 O O . ARG A 1 82 ? -16.998 -17.630 36.944 1.00 52.56 82 ARG A O 1
ATOM 616 N N . LYS A 1 83 ? -16.380 -15.786 35.764 1.00 49.22 83 LYS A N 1
ATOM 617 C CA . LYS A 1 83 ? -15.421 -14.947 36.542 1.00 49.22 83 LYS A CA 1
ATOM 618 C C . LYS A 1 83 ? -14.010 -14.850 35.934 1.00 49.22 83 LYS A C 1
ATOM 620 O O . LYS A 1 83 ? -13.405 -15.853 35.597 1.00 49.22 83 LYS A O 1
ATOM 625 N N . ALA A 1 84 ? -13.526 -13.607 36.000 1.00 51.19 84 ALA A N 1
ATOM 626 C CA . ALA A 1 84 ? -12.140 -13.157 36.108 1.00 51.19 84 ALA A CA 1
ATOM 627 C C . ALA A 1 84 ? -11.266 -13.130 34.836 1.00 51.19 84 ALA A C 1
ATOM 629 O O . ALA A 1 84 ? -10.735 -14.132 34.383 1.00 51.19 84 ALA A O 1
ATOM 630 N N . GLU A 1 85 ? -11.067 -11.889 34.373 1.00 52.53 85 GLU A N 1
ATOM 631 C CA . GLU A 1 85 ? -9.727 -11.298 34.251 1.00 52.53 85 GLU A CA 1
ATOM 632 C C . GLU A 1 85 ? -8.873 -11.699 33.038 1.00 52.53 85 GLU A C 1
ATOM 634 O O . GLU A 1 85 ? -8.054 -12.604 33.087 1.00 52.53 85 GLU A O 1
ATOM 639 N N . GLN A 1 86 ? -9.013 -10.933 31.952 1.00 47.62 86 GLN A N 1
ATOM 640 C CA . GLN A 1 86 ? -7.909 -10.119 31.424 1.00 47.62 86 GLN A CA 1
ATOM 641 C C . GLN A 1 86 ? -8.422 -9.240 30.280 1.00 47.62 86 GLN A C 1
ATOM 643 O O . GLN A 1 86 ? -8.526 -9.639 29.120 1.00 47.62 86 GLN A O 1
ATOM 648 N N . GLN A 1 87 ? -8.747 -8.001 30.637 1.00 50.66 87 GLN A N 1
ATOM 649 C CA . GLN A 1 87 ? -8.877 -6.898 29.699 1.00 50.66 87 GLN A CA 1
ATOM 650 C C . GLN A 1 87 ? -7.497 -6.620 29.083 1.00 50.66 87 GLN A C 1
ATOM 652 O O . GLN A 1 87 ? -6.675 -5.923 29.670 1.00 50.66 87 GLN A O 1
ATOM 657 N N . LYS A 1 88 ? -7.238 -7.137 27.878 1.00 46.19 88 LYS A N 1
ATOM 658 C CA . LYS A 1 88 ? -6.301 -6.480 26.960 1.00 46.19 88 LYS A CA 1
ATOM 659 C C . LYS A 1 88 ? -7.063 -5.327 26.325 1.00 46.19 88 LYS A C 1
ATOM 661 O O . LYS A 1 88 ? -7.866 -5.534 25.419 1.00 46.19 88 LYS A O 1
ATOM 666 N N . GLY A 1 89 ? -6.875 -4.145 26.909 1.00 42.66 89 GLY A N 1
ATOM 667 C CA . GLY A 1 89 ? -7.521 -2.905 26.505 1.00 42.66 89 GLY A CA 1
ATOM 668 C C . GLY A 1 89 ? -7.369 -2.664 25.010 1.00 42.66 89 GLY A C 1
ATOM 669 O O . GLY A 1 89 ? -6.259 -2.572 24.488 1.00 42.66 89 GLY A O 1
ATOM 670 N N . ALA A 1 90 ? -8.510 -2.568 24.334 1.00 50.81 90 ALA A N 1
ATOM 671 C CA . ALA A 1 90 ? -8.587 -1.854 23.078 1.00 50.81 90 ALA A CA 1
ATOM 672 C C . ALA A 1 90 ? -8.154 -0.399 23.348 1.00 50.81 90 ALA A C 1
ATOM 674 O O . ALA A 1 90 ? -8.577 0.162 24.362 1.00 50.81 90 ALA A O 1
ATOM 675 N N . PRO A 1 91 ? -7.302 0.204 22.503 1.00 53.94 91 PRO A N 1
ATOM 676 C CA . PRO A 1 91 ? -6.929 1.600 22.652 1.00 53.94 91 PRO A CA 1
ATOM 677 C C . PRO A 1 91 ? -8.190 2.450 22.500 1.00 53.94 91 PRO A C 1
ATOM 679 O O . PRO A 1 91 ? -8.778 2.528 21.421 1.00 53.94 91 PRO A O 1
ATOM 682 N N . GLU A 1 92 ? -8.636 3.040 23.604 1.00 54.28 92 GLU A N 1
ATOM 683 C CA . GLU A 1 92 ? -9.699 4.033 23.578 1.00 54.28 92 GLU A CA 1
ATOM 684 C C . GLU A 1 92 ? -9.275 5.222 22.703 1.00 54.28 92 GLU A C 1
ATOM 686 O O . GLU A 1 92 ? -8.079 5.526 22.605 1.00 54.28 92 GLU A O 1
ATOM 691 N N . PRO A 1 93 ? -10.233 5.894 22.038 1.00 54.88 93 PRO A N 1
ATOM 692 C CA . PRO A 1 93 ? -9.947 7.050 21.205 1.00 54.88 93 PRO A CA 1
ATOM 693 C C . PRO A 1 93 ? -9.306 8.128 22.075 1.00 54.88 93 PRO A C 1
ATOM 695 O O . PRO A 1 93 ? -9.975 8.776 22.880 1.00 54.88 93 PRO A O 1
ATOM 698 N N . LEU A 1 94 ? -7.987 8.273 21.920 1.00 51.28 94 LEU A N 1
ATOM 699 C CA . LEU A 1 94 ? -7.159 9.264 22.589 1.00 51.28 94 LEU A CA 1
ATOM 700 C C . LEU A 1 94 ? -7.894 10.606 22.606 1.00 51.28 94 LEU A C 1
ATOM 702 O O . LEU A 1 94 ? -8.112 11.235 21.568 1.00 51.28 94 LEU A O 1
ATOM 706 N N . SER A 1 95 ? -8.265 11.034 23.811 1.00 62.94 95 SER A N 1
ATOM 707 C CA . SER A 1 95 ? -8.712 12.391 24.091 1.00 62.94 95 SER A CA 1
ATOM 708 C C . SER A 1 95 ? -7.778 13.373 23.385 1.00 62.94 95 SER A C 1
ATOM 710 O O . SER A 1 95 ? -6.556 13.238 23.484 1.00 62.94 95 SER A O 1
ATOM 712 N N . LYS A 1 96 ? -8.336 14.360 22.668 1.00 76.44 96 LYS A N 1
ATOM 713 C CA . LYS A 1 96 ? -7.581 15.380 21.908 1.00 76.44 96 LYS A CA 1
ATOM 714 C C . LYS A 1 96 ? -6.412 15.971 22.708 1.00 76.44 96 LYS A C 1
ATOM 716 O O . LYS A 1 96 ? -5.379 16.289 22.135 1.00 76.44 96 LYS A O 1
ATOM 721 N N . ILE A 1 97 ? -6.553 16.051 24.030 1.00 86.94 97 ILE A N 1
ATOM 722 C CA . ILE A 1 97 ? -5.531 16.513 24.974 1.00 86.94 97 ILE A CA 1
ATOM 723 C C . ILE A 1 97 ? -4.242 15.672 24.892 1.00 86.94 97 ILE A C 1
ATOM 725 O O . ILE A 1 97 ? -3.151 16.233 24.860 1.00 86.94 97 ILE A O 1
ATOM 729 N N . GLY A 1 98 ? -4.343 14.344 24.780 1.00 82.25 98 GLY A N 1
ATOM 730 C CA . GLY A 1 98 ? -3.182 13.456 24.651 1.00 82.25 98 GLY A CA 1
ATOM 731 C C . GLY A 1 98 ? -2.410 13.666 23.346 1.00 82.25 98 GLY A C 1
ATOM 732 O O . GLY A 1 98 ? -1.181 13.645 23.344 1.00 82.25 98 GLY A O 1
ATOM 733 N N . ALA A 1 99 ? -3.119 13.956 22.250 1.00 85.69 99 ALA A N 1
ATOM 734 C CA . ALA A 1 99 ? -2.488 14.287 20.974 1.00 85.69 99 ALA A CA 1
ATOM 735 C C . ALA A 1 99 ? -1.710 15.615 21.042 1.00 85.69 99 ALA A C 1
ATOM 737 O O . ALA A 1 99 ? -0.613 15.704 20.492 1.00 85.69 99 ALA A O 1
ATOM 738 N N . TYR A 1 100 ? -2.224 16.621 21.764 1.00 93.31 100 TYR A N 1
ATOM 739 C CA . TYR A 1 100 ? -1.502 17.880 21.984 1.00 93.31 100 TYR A CA 1
ATOM 740 C C . TYR A 1 100 ? -0.217 17.677 22.792 1.00 93.31 100 TYR A C 1
ATOM 742 O O . TYR A 1 100 ? 0.826 18.189 22.393 1.00 93.31 100 TYR A O 1
ATOM 750 N N . PHE A 1 101 ? -0.252 16.894 23.875 1.00 93.44 101 PHE A N 1
ATOM 751 C CA . PHE A 1 101 ? 0.957 16.600 24.653 1.00 93.44 101 PHE A CA 1
ATOM 752 C C . PHE A 1 101 ? 2.010 15.845 23.836 1.00 93.44 101 PHE A C 1
ATOM 754 O O . PHE A 1 101 ? 3.190 16.188 23.904 1.00 93.44 101 PHE A O 1
ATOM 761 N N . ALA A 1 102 ? 1.595 14.873 23.018 1.00 92.19 102 ALA A N 1
ATOM 762 C CA . ALA A 1 102 ? 2.503 14.165 22.119 1.00 92.19 102 ALA A CA 1
ATOM 763 C C . ALA A 1 102 ? 3.156 15.117 21.100 1.00 92.19 102 ALA A C 1
ATOM 765 O O . ALA A 1 102 ? 4.365 15.059 20.889 1.00 92.19 102 ALA A O 1
ATOM 766 N N . LEU A 1 103 ? 2.384 16.037 20.514 1.00 95.12 103 LEU A N 1
ATOM 767 C CA . LEU A 1 103 ? 2.892 17.014 19.549 1.00 95.12 103 LEU A CA 1
ATOM 768 C C . LEU A 1 103 ? 3.886 17.990 20.203 1.00 95.12 103 LEU A C 1
ATOM 770 O O . LEU A 1 103 ? 4.969 18.217 19.664 1.00 95.12 103 LEU A O 1
ATOM 774 N N . VAL A 1 104 ? 3.572 18.508 21.395 1.00 97.00 104 VAL A N 1
ATOM 775 C CA . VAL A 1 104 ? 4.476 19.387 22.160 1.00 97.00 104 VAL A CA 1
ATOM 776 C C . VAL A 1 104 ? 5.783 18.670 22.510 1.00 97.00 104 VAL A C 1
ATOM 778 O O . VAL A 1 104 ? 6.854 19.252 22.346 1.00 97.00 104 VAL A O 1
ATOM 781 N N . ALA A 1 105 ? 5.724 17.398 22.917 1.00 96.81 105 ALA A N 1
ATOM 782 C CA . ALA A 1 105 ? 6.917 16.600 23.194 1.00 96.81 105 ALA A CA 1
ATOM 783 C C . ALA A 1 105 ? 7.809 16.434 21.950 1.00 96.81 105 ALA A C 1
ATOM 785 O O . ALA A 1 105 ? 9.022 16.610 22.041 1.00 96.81 105 ALA A O 1
ATOM 786 N N . ILE A 1 106 ? 7.217 16.178 20.776 1.00 97.12 106 ILE A N 1
ATOM 787 C CA . ILE A 1 106 ? 7.957 16.079 19.506 1.00 97.12 106 ILE A CA 1
ATOM 788 C C . ILE A 1 106 ? 8.655 17.405 19.172 1.00 97.12 106 ILE A C 1
ATOM 790 O O . ILE A 1 106 ? 9.830 17.396 18.809 1.00 97.12 106 ILE A O 1
ATOM 794 N N . ILE A 1 107 ? 7.975 18.546 19.334 1.00 97.75 107 ILE A N 1
ATOM 795 C CA . ILE A 1 107 ? 8.571 19.871 19.090 1.00 97.75 107 ILE A CA 1
ATOM 796 C C . ILE A 1 107 ? 9.765 20.112 20.022 1.00 97.75 107 ILE A C 1
ATOM 798 O O . ILE A 1 107 ? 10.823 20.540 19.560 1.00 97.75 107 ILE A O 1
ATOM 802 N N . LEU A 1 108 ? 9.629 19.801 21.315 1.00 97.88 108 LEU A N 1
ATOM 803 C CA . LEU A 1 108 ? 10.721 19.939 22.283 1.00 97.88 108 LEU A CA 1
ATOM 804 C C . LEU A 1 108 ? 11.906 19.023 21.950 1.00 97.88 108 LEU A C 1
ATOM 806 O O . LEU A 1 108 ? 13.051 19.461 22.046 1.00 97.88 108 LEU A O 1
ATOM 810 N N . CYS A 1 109 ? 11.657 17.790 21.496 1.00 97.19 109 CYS A N 1
ATOM 811 C CA . CYS A 1 109 ? 12.713 16.890 21.028 1.00 97.19 109 CYS A CA 1
ATOM 812 C C . CYS A 1 109 ? 13.455 17.456 19.811 1.00 97.19 109 CYS A C 1
ATOM 814 O O . CYS A 1 109 ? 14.683 17.432 19.789 1.00 97.19 109 CYS A O 1
ATOM 816 N N . ILE A 1 110 ? 12.740 17.997 18.820 1.00 97.19 110 ILE A N 1
ATOM 817 C CA . ILE A 1 110 ? 13.359 18.592 17.627 1.00 97.19 110 ILE A CA 1
ATOM 818 C C . ILE A 1 110 ? 14.220 19.799 18.015 1.00 97.19 110 ILE A C 1
ATOM 820 O O . ILE A 1 110 ? 15.370 19.890 17.590 1.00 97.19 110 ILE A O 1
ATOM 824 N N . LEU A 1 111 ? 13.703 20.695 18.861 1.00 97.44 111 LEU A N 1
ATOM 825 C CA . LEU A 1 111 ? 14.459 21.850 19.354 1.00 97.44 111 LEU A CA 1
ATOM 826 C C . LEU A 1 111 ? 15.691 21.423 20.162 1.00 97.44 111 LEU A C 1
ATOM 828 O O . LEU A 1 111 ? 16.755 22.009 19.989 1.00 97.44 111 LEU A O 1
ATOM 832 N N . GLY A 1 112 ? 15.575 20.378 20.985 1.00 96.88 112 GLY A N 1
ATOM 833 C CA . GLY A 1 112 ? 16.695 19.804 21.728 1.00 96.88 112 GLY A CA 1
ATOM 834 C C . GLY A 1 112 ? 17.780 19.226 20.820 1.00 96.88 112 GLY A C 1
ATOM 835 O O . GLY A 1 112 ? 18.957 19.459 21.067 1.00 96.88 112 GLY A O 1
ATOM 836 N N . ILE A 1 113 ? 17.406 18.538 19.736 1.00 96.06 113 ILE A N 1
ATOM 837 C CA . ILE A 1 113 ? 18.360 18.017 18.744 1.00 96.06 113 ILE A CA 1
ATOM 838 C C . ILE A 1 113 ? 19.062 19.167 18.015 1.00 96.06 113 ILE A C 1
ATOM 840 O O . ILE A 1 113 ? 20.283 19.146 17.886 1.00 96.06 113 ILE A O 1
ATOM 844 N N . ILE A 1 114 ? 18.320 20.188 17.573 1.00 95.75 114 ILE A N 1
ATOM 845 C CA . ILE A 1 114 ? 18.901 21.365 16.907 1.00 95.75 114 ILE A CA 1
ATOM 846 C C . ILE A 1 114 ? 19.854 22.097 17.853 1.00 95.75 114 ILE A C 1
ATOM 848 O O . ILE A 1 114 ? 20.954 22.463 17.445 1.00 95.75 114 ILE A O 1
ATOM 852 N N . TYR A 1 115 ? 19.460 22.271 19.116 1.00 95.94 115 TYR A N 1
ATOM 853 C CA . TYR A 1 115 ? 20.315 22.865 20.136 1.00 95.94 115 TYR A CA 1
ATOM 854 C C . TYR A 1 115 ? 21.570 22.022 20.347 1.00 95.94 115 TYR A C 1
ATOM 856 O O . TYR A 1 115 ? 22.665 22.551 20.258 1.00 95.94 115 TYR A O 1
ATOM 864 N N . PHE A 1 116 ? 21.437 20.706 20.515 1.00 92.38 116 PHE A N 1
ATOM 865 C CA . PHE A 1 116 ? 22.567 19.801 20.719 1.00 92.38 116 PHE A CA 1
ATOM 866 C C . PHE A 1 116 ? 23.558 19.813 19.546 1.00 92.38 116 PHE A C 1
ATOM 868 O O . PHE A 1 116 ? 24.769 19.835 19.763 1.00 92.38 116 PHE A O 1
ATOM 875 N N . VAL A 1 117 ? 23.069 19.852 18.303 1.00 89.94 117 VAL A N 1
ATOM 876 C CA . VAL A 1 117 ? 23.919 19.979 17.107 1.00 89.94 117 VAL A CA 1
ATOM 877 C C . VAL A 1 117 ? 24.553 21.372 17.022 1.00 89.94 117 VAL A C 1
ATOM 879 O O . VAL A 1 117 ? 25.724 21.485 16.675 1.00 89.94 117 VAL A O 1
ATOM 882 N N . GLY A 1 118 ? 23.813 22.430 17.365 1.00 85.25 118 GLY A N 1
ATOM 883 C CA . GLY A 1 118 ? 24.288 23.814 17.298 1.00 85.25 118 GLY A CA 1
ATOM 884 C C . GLY A 1 118 ? 25.247 24.214 18.423 1.00 85.25 118 GLY A C 1
ATOM 885 O O . GLY A 1 118 ? 26.115 25.055 18.212 1.00 85.25 118 GLY A O 1
ATOM 886 N N . THR A 1 119 ? 25.117 23.614 19.606 1.00 83.38 119 THR A N 1
ATOM 887 C CA . THR A 1 119 ? 25.976 23.870 20.770 1.00 83.38 119 THR A CA 1
ATOM 888 C C . THR A 1 119 ? 27.020 22.794 20.986 1.00 83.38 119 THR A C 1
ATOM 890 O O . THR A 1 119 ? 27.752 22.868 21.972 1.00 83.38 119 THR A O 1
ATOM 893 N N . SER A 1 120 ? 27.100 21.789 20.109 1.00 69.50 120 SER A N 1
ATOM 894 C CA . SER A 1 120 ? 28.247 20.894 20.118 1.00 69.50 120 SER A CA 1
ATOM 895 C C . SER A 1 120 ? 29.489 21.763 19.913 1.00 69.50 120 SER A C 1
ATOM 897 O O . SER A 1 120 ? 29.597 22.417 18.871 1.00 69.50 120 SER A O 1
ATOM 899 N N . PRO A 1 121 ? 30.392 21.847 20.912 1.00 66.62 121 PRO A N 1
ATOM 900 C CA . PRO A 1 121 ? 31.623 22.593 20.760 1.00 66.62 121 PRO A CA 1
ATOM 901 C C . PRO A 1 121 ? 32.300 22.043 19.519 1.00 66.62 121 PRO A C 1
ATOM 903 O O . PRO A 1 121 ? 32.358 20.827 19.331 1.00 66.62 121 PRO A O 1
ATOM 906 N N . GLN A 1 122 ? 32.722 22.956 18.654 1.00 58.22 122 GLN A N 1
ATOM 907 C CA . GLN A 1 122 ? 33.394 22.692 17.395 1.00 58.22 122 GLN A CA 1
ATOM 908 C C . GLN A 1 122 ? 34.745 22.018 17.698 1.00 58.22 122 GLN A C 1
ATOM 910 O O . GLN A 1 122 ? 35.804 22.630 17.609 1.00 58.22 122 GLN A O 1
ATOM 915 N N . GLY A 1 123 ? 34.699 20.759 18.142 1.00 58.44 123 GLY A N 1
ATOM 916 C CA . GLY A 1 123 ? 35.817 19.842 18.105 1.00 58.44 123 GLY A CA 1
ATOM 917 C C . GLY A 1 123 ? 36.259 19.790 16.657 1.00 58.44 123 GLY A C 1
ATOM 918 O O . GLY A 1 123 ? 35.412 19.781 15.762 1.00 58.44 123 GLY A O 1
ATOM 919 N N . GLU A 1 124 ? 37.568 19.894 16.469 1.00 56.03 124 GLU A N 1
ATOM 920 C CA . GLU A 1 124 ? 38.258 20.192 15.220 1.00 56.03 124 GLU A CA 1
ATOM 921 C C . GLU A 1 124 ? 37.526 19.710 13.962 1.00 56.03 124 GLU A C 1
ATOM 923 O O . GLU A 1 124 ? 37.014 18.587 13.950 1.00 56.03 124 GLU A O 1
ATOM 928 N N . PRO A 1 125 ? 37.510 20.516 12.880 1.00 58.69 125 PRO A N 1
ATOM 929 C CA . PRO A 1 125 ? 36.898 20.148 11.611 1.00 58.69 125 PRO A CA 1
ATOM 930 C C . PRO A 1 125 ? 37.588 18.901 11.044 1.00 58.69 125 PRO A C 1
ATOM 932 O O . PRO A 1 125 ? 38.507 18.971 10.225 1.00 58.69 125 PRO A O 1
ATOM 935 N N . SER A 1 126 ? 37.144 17.728 11.488 1.00 56.12 126 SER A N 1
ATOM 936 C CA . SER A 1 126 ? 37.507 16.466 10.885 1.00 56.12 126 SER A CA 1
ATOM 937 C C . SER A 1 126 ? 36.935 16.508 9.475 1.00 56.12 126 SER A C 1
ATOM 939 O O . SER A 1 126 ? 35.754 16.766 9.244 1.00 56.12 126 SER A O 1
ATOM 941 N N . LYS A 1 127 ? 37.850 16.365 8.520 1.00 56.59 127 LYS A N 1
ATOM 942 C CA . LYS A 1 127 ? 37.716 16.559 7.072 1.00 56.59 127 LYS A CA 1
ATOM 943 C C . LYS A 1 127 ? 36.753 15.569 6.393 1.00 56.59 127 LYS A C 1
ATOM 945 O O . LYS A 1 127 ? 37.041 15.086 5.304 1.00 56.59 127 LYS A O 1
ATOM 950 N N . TRP A 1 128 ? 35.645 15.204 7.032 1.00 61.34 128 TRP A N 1
ATOM 951 C CA . TRP A 1 128 ? 34.863 14.029 6.661 1.00 61.34 128 TRP A CA 1
ATOM 952 C C . TRP A 1 128 ? 33.489 14.335 6.049 1.00 61.34 128 TRP A C 1
ATOM 954 O O . TRP A 1 128 ? 32.939 13.491 5.353 1.00 61.34 128 TRP A O 1
ATOM 964 N N . LEU A 1 129 ? 32.976 15.563 6.173 1.00 49.66 129 LEU A N 1
ATOM 965 C CA . LEU A 1 129 ? 31.742 16.001 5.493 1.00 49.66 129 LEU A CA 1
ATOM 966 C C . LEU A 1 129 ? 31.994 16.883 4.259 1.00 49.66 129 LEU A C 1
ATOM 968 O O . LEU A 1 129 ? 31.131 17.630 3.814 1.00 49.66 129 LEU A O 1
ATOM 972 N N . GLY A 1 130 ? 33.172 16.724 3.655 1.00 45.00 130 GLY A N 1
ATOM 973 C CA . GLY A 1 130 ? 33.447 17.068 2.261 1.00 45.00 130 GLY A CA 1
ATOM 974 C C . GLY A 1 130 ? 33.266 15.845 1.362 1.00 45.00 130 GLY A C 1
ATOM 975 O O . GLY A 1 130 ? 34.174 15.491 0.618 1.00 45.00 130 GLY A O 1
ATOM 976 N N . GLY A 1 131 ? 32.119 15.167 1.462 1.00 48.38 131 GLY A N 1
ATOM 977 C CA . GLY A 1 131 ? 31.725 14.058 0.591 1.00 48.38 131 GLY A CA 1
ATOM 978 C C . GLY A 1 131 ? 31.328 14.546 -0.800 1.00 48.38 131 GLY A C 1
ATOM 979 O O . GLY A 1 131 ? 30.228 14.273 -1.271 1.00 48.38 131 GLY A O 1
ATOM 980 N N . GLY A 1 132 ? 32.212 15.298 -1.455 1.00 46.94 132 GLY A N 1
ATOM 981 C CA . GLY A 1 132 ? 32.192 15.381 -2.901 1.00 46.94 132 GLY A CA 1
ATOM 982 C C . GLY A 1 132 ? 32.384 13.965 -3.424 1.00 46.94 132 GLY A C 1
ATOM 983 O O . GLY A 1 132 ? 33.380 13.314 -3.108 1.00 46.94 132 GLY A O 1
ATOM 984 N N . PHE A 1 133 ? 31.420 13.479 -4.200 1.00 47.72 133 PHE A N 1
ATOM 985 C CA . PHE A 1 133 ? 31.594 12.305 -5.041 1.00 47.72 133 PHE A CA 1
ATOM 986 C C . PHE A 1 133 ? 32.685 12.617 -6.075 1.00 47.72 133 PHE A C 1
ATOM 988 O O . PHE A 1 133 ? 32.407 12.940 -7.226 1.00 47.72 133 PHE A O 1
ATOM 995 N N . ILE A 1 134 ? 33.949 12.559 -5.663 1.00 48.16 134 ILE A N 1
ATOM 996 C CA . ILE A 1 134 ? 35.065 12.449 -6.586 1.00 48.16 134 ILE A CA 1
ATOM 997 C C . ILE A 1 134 ? 34.986 11.017 -7.107 1.00 48.16 134 ILE A C 1
ATOM 999 O O . ILE A 1 134 ? 35.396 10.069 -6.438 1.00 48.16 134 ILE A O 1
ATOM 1003 N N . PHE A 1 135 ? 34.443 10.865 -8.313 1.00 48.41 135 PHE A N 1
ATOM 1004 C CA . PHE A 1 135 ? 34.786 9.756 -9.191 1.00 48.41 135 PHE A CA 1
ATOM 1005 C C . PHE A 1 135 ? 36.305 9.822 -9.417 1.00 48.41 135 PHE A C 1
ATOM 1007 O O . PHE A 1 135 ? 36.784 10.394 -10.394 1.00 48.41 135 PHE A O 1
ATOM 1014 N N . GLN A 1 136 ? 37.097 9.272 -8.492 1.00 43.72 136 GLN A N 1
ATOM 1015 C CA . GLN A 1 136 ? 38.450 8.870 -8.836 1.00 43.72 136 GLN A CA 1
ATOM 1016 C C . GLN A 1 136 ? 38.280 7.736 -9.834 1.00 43.72 136 GLN A C 1
ATOM 1018 O O . GLN A 1 136 ? 37.974 6.603 -9.464 1.00 43.72 136 GLN A O 1
ATOM 1023 N N . GLY A 1 137 ? 38.430 8.077 -11.111 1.00 47.72 137 GLY A N 1
ATOM 1024 C CA . GLY A 1 137 ? 38.590 7.135 -12.200 1.00 47.72 137 GLY A CA 1
ATOM 1025 C C . GLY A 1 137 ? 39.807 6.250 -11.955 1.00 47.72 137 GLY A C 1
ATOM 1026 O O . GLY A 1 137 ? 40.871 6.462 -12.519 1.00 47.72 137 GLY A O 1
ATOM 1027 N N . LYS A 1 138 ? 39.644 5.222 -11.128 1.00 48.84 138 LYS A N 1
ATOM 1028 C CA . LYS A 1 138 ? 40.172 3.911 -11.459 1.00 48.84 138 LYS A CA 1
ATOM 1029 C C . LYS A 1 138 ? 39.058 3.226 -12.215 1.00 48.84 138 LYS A C 1
ATOM 1031 O O . LYS A 1 138 ? 38.143 2.661 -11.623 1.00 48.84 138 LYS A O 1
ATOM 1036 N N . SER A 1 139 ? 39.121 3.370 -13.533 1.00 55.81 139 SER A N 1
ATOM 1037 C CA . SER A 1 139 ? 38.388 2.533 -14.467 1.00 55.81 139 SER A CA 1
ATOM 1038 C C . SER A 1 139 ? 38.435 1.094 -13.944 1.00 55.81 139 SER A C 1
ATOM 1040 O O . SER A 1 139 ? 39.540 0.595 -13.699 1.00 55.81 139 SER A O 1
ATOM 1042 N N . PRO A 1 140 ? 37.295 0.421 -13.720 1.00 59.31 140 PRO A N 1
ATOM 1043 C CA . PRO A 1 140 ? 37.341 -1.015 -13.520 1.00 59.31 140 PRO A CA 1
ATOM 1044 C C . PRO A 1 140 ? 38.059 -1.620 -14.736 1.00 59.31 140 PRO A C 1
ATOM 1046 O O . PRO A 1 140 ? 37.787 -1.186 -15.865 1.00 59.31 140 PRO A O 1
ATOM 1049 N N . PRO A 1 141 ? 38.996 -2.569 -14.548 1.00 59.19 141 PRO A N 1
ATOM 1050 C CA . PRO A 1 141 ? 39.565 -3.305 -15.665 1.00 59.19 141 PRO A CA 1
ATOM 1051 C C . PRO A 1 141 ? 38.401 -3.907 -16.452 1.00 59.19 141 PRO A C 1
ATOM 1053 O O . PRO A 1 141 ? 37.658 -4.761 -15.971 1.00 59.19 141 PRO A O 1
ATOM 1056 N N . SER A 1 142 ? 38.195 -3.361 -17.645 1.00 54.38 142 SER A N 1
ATOM 1057 C CA . SER A 1 142 ? 37.138 -3.740 -18.571 1.00 54.38 142 SER A CA 1
ATOM 1058 C C . SER A 1 142 ? 37.540 -5.042 -19.242 1.00 54.38 142 SER A C 1
ATOM 1060 O O . SER A 1 142 ? 37.891 -5.057 -20.416 1.00 54.38 142 SER A O 1
ATOM 1062 N N . THR A 1 143 ? 37.601 -6.133 -18.486 1.00 59.78 143 THR A N 1
ATOM 1063 C CA . THR A 1 143 ? 37.786 -7.469 -19.056 1.00 59.78 143 THR A CA 1
ATOM 1064 C C . THR A 1 143 ? 37.275 -8.522 -18.072 1.00 59.78 143 THR A C 1
ATOM 1066 O O . THR A 1 143 ? 38.022 -8.963 -17.200 1.00 59.78 143 THR A O 1
ATOM 1069 N N . PRO A 1 144 ? 36.006 -8.960 -18.168 1.00 60.91 144 PRO A N 1
ATOM 1070 C CA . PRO A 1 144 ? 35.698 -10.321 -17.754 1.00 60.91 144 PRO A CA 1
ATOM 1071 C C . PRO A 1 144 ? 36.551 -11.280 -18.607 1.00 60.91 144 PRO A C 1
ATOM 1073 O O . PRO A 1 144 ? 36.730 -11.014 -19.800 1.00 60.91 144 PRO A O 1
ATOM 1076 N N . PRO A 1 145 ? 37.104 -12.369 -18.041 1.00 60.00 145 PRO A N 1
ATOM 1077 C CA . PRO A 1 145 ? 37.756 -13.397 -18.841 1.00 60.00 145 PRO A CA 1
ATOM 1078 C C . PRO A 1 145 ? 36.766 -13.849 -19.910 1.00 60.00 145 PRO A C 1
ATOM 1080 O O . PRO A 1 145 ? 35.616 -14.163 -19.597 1.00 60.00 145 PRO A O 1
ATOM 1083 N N . GLY A 1 146 ? 37.207 -13.796 -21.166 1.00 55.09 146 GLY A N 1
ATOM 1084 C CA . GLY A 1 146 ? 36.436 -14.220 -22.320 1.00 55.09 146 GLY A CA 1
ATOM 1085 C C . GLY A 1 146 ? 35.984 -15.659 -22.137 1.00 55.09 146 GLY A C 1
ATOM 1086 O O . GLY A 1 146 ? 36.701 -16.596 -22.467 1.00 55.09 146 GLY A O 1
ATOM 1087 N N . VAL A 1 147 ? 34.771 -15.829 -21.625 1.00 54.47 147 VAL A N 1
ATOM 1088 C CA . VAL A 1 147 ? 33.970 -16.978 -21.993 1.00 54.47 147 VAL A CA 1
ATOM 1089 C C . VAL A 1 147 ? 33.517 -16.647 -23.404 1.00 54.47 147 VAL A C 1
ATOM 1091 O O . VAL A 1 147 ? 32.612 -15.834 -23.597 1.00 54.47 147 VAL A O 1
ATOM 1094 N N . GLU A 1 148 ? 34.202 -17.225 -24.391 1.00 53.97 148 GLU A N 1
ATOM 1095 C CA . GLU A 1 148 ? 33.657 -17.420 -25.731 1.00 53.97 148 GLU A CA 1
ATOM 1096 C C . GLU A 1 148 ? 32.365 -18.230 -25.586 1.00 53.97 148 GLU A C 1
ATOM 1098 O O . GLU A 1 148 ? 32.315 -19.444 -25.776 1.00 53.97 148 GLU A O 1
ATOM 1103 N N . VAL A 1 149 ? 31.279 -17.557 -25.217 1.00 55.47 149 VAL A N 1
ATOM 1104 C CA . VAL A 1 149 ? 29.956 -18.069 -25.513 1.00 55.47 149 VAL A CA 1
ATOM 1105 C C . VAL A 1 149 ? 29.831 -17.884 -27.012 1.00 55.47 149 VAL A C 1
ATOM 1107 O O . VAL A 1 149 ? 29.514 -16.804 -27.513 1.00 55.47 149 VAL A O 1
ATOM 1110 N N . ASN A 1 150 ? 30.161 -18.956 -27.730 1.00 59.38 150 ASN A N 1
ATOM 1111 C CA . ASN A 1 150 ? 29.782 -19.185 -29.111 1.00 59.38 150 ASN A CA 1
ATOM 1112 C C . ASN A 1 150 ? 28.250 -19.177 -29.170 1.00 59.38 150 ASN A C 1
ATOM 1114 O O . ASN A 1 150 ? 27.581 -20.210 -29.182 1.00 59.38 150 ASN A O 1
ATOM 1118 N N . THR A 1 151 ? 27.680 -17.976 -29.117 1.00 55.28 151 THR A N 1
ATOM 1119 C CA . THR A 1 151 ? 26.259 -17.745 -29.309 1.00 55.28 151 THR A CA 1
ATOM 1120 C C . THR A 1 151 ? 26.035 -17.827 -30.805 1.00 55.28 151 THR A C 1
ATOM 1122 O O . THR A 1 151 ? 25.954 -16.824 -31.511 1.00 55.28 151 THR A O 1
ATOM 1125 N N . LYS A 1 152 ? 25.976 -19.065 -31.301 1.00 60.06 152 LYS A N 1
ATOM 1126 C CA . LYS A 1 152 ? 25.334 -19.377 -32.570 1.00 60.06 152 LYS A CA 1
ATOM 1127 C C . LYS A 1 152 ? 23.975 -18.670 -32.528 1.00 60.06 152 LYS A C 1
ATOM 1129 O O . LYS A 1 152 ? 23.204 -18.971 -31.614 1.00 60.06 152 LYS A O 1
ATOM 1134 N N . PRO A 1 153 ? 23.692 -17.700 -33.416 1.00 56.44 153 PRO A N 1
ATOM 1135 C CA . PRO A 1 153 ? 22.415 -17.007 -33.418 1.00 56.44 153 PRO A CA 1
ATOM 1136 C C . PRO A 1 153 ? 21.324 -18.064 -33.552 1.00 56.44 153 PRO A C 1
ATOM 1138 O O . PRO A 1 153 ? 21.190 -18.713 -34.589 1.00 56.44 153 PRO A O 1
ATOM 1141 N N . VAL A 1 154 ? 20.597 -18.295 -32.459 1.00 64.88 154 VAL A N 1
ATOM 1142 C CA . VAL A 1 154 ? 19.411 -19.136 -32.474 1.00 64.88 154 VAL A CA 1
ATOM 1143 C C . VAL A 1 154 ? 18.409 -18.355 -33.302 1.00 64.88 154 VAL A C 1
ATOM 1145 O O . VAL A 1 154 ? 17.836 -17.365 -32.851 1.00 64.88 154 VAL A O 1
ATOM 1148 N N . SER A 1 155 ? 18.266 -18.758 -34.560 1.00 60.78 155 SER A N 1
ATOM 1149 C CA . SER A 1 155 ? 17.148 -18.379 -35.404 1.00 60.78 155 SER A CA 1
ATOM 1150 C C . SER A 1 155 ? 15.888 -18.851 -34.689 1.00 60.78 155 SER A C 1
ATOM 1152 O O . SER A 1 155 ? 15.554 -20.032 -34.751 1.00 60.78 155 SER A O 1
ATOM 1154 N N . ILE A 1 156 ? 15.246 -17.957 -33.940 1.00 51.72 156 ILE A N 1
ATOM 1155 C CA . ILE A 1 156 ? 13.925 -18.205 -33.369 1.00 51.72 156 ILE A CA 1
ATOM 1156 C C . ILE A 1 156 ? 12.982 -18.311 -34.574 1.00 51.72 156 ILE A C 1
ATOM 1158 O O . ILE A 1 156 ? 12.838 -17.318 -35.297 1.00 51.72 156 ILE A O 1
ATOM 1162 N N . PRO A 1 157 ? 12.411 -19.494 -34.855 1.00 60.53 157 PRO A N 1
ATOM 1163 C CA . PRO A 1 157 ? 11.503 -19.648 -35.973 1.00 60.53 157 PRO A CA 1
ATOM 1164 C C . PRO A 1 157 ? 10.229 -18.844 -35.701 1.00 60.53 157 PRO A C 1
ATOM 1166 O O . PRO A 1 157 ? 9.636 -18.924 -34.626 1.00 60.53 157 PRO A O 1
ATOM 1169 N N . ASP A 1 158 ? 9.857 -18.047 -36.699 1.00 61.75 158 ASP A N 1
ATOM 1170 C CA . ASP A 1 158 ? 8.506 -17.547 -36.936 1.00 61.75 158 ASP A CA 1
ATOM 1171 C C . ASP A 1 158 ? 7.842 -16.753 -35.804 1.00 61.75 158 ASP A C 1
ATOM 1173 O O . ASP A 1 158 ? 6.681 -16.973 -35.458 1.00 61.75 158 ASP A O 1
ATOM 1177 N N . LEU A 1 159 ? 8.526 -15.720 -35.297 1.00 53.97 159 LEU A N 1
ATOM 1178 C CA . LEU A 1 159 ? 7.768 -14.569 -34.804 1.00 53.97 159 LEU A CA 1
ATOM 1179 C C . LEU A 1 159 ? 7.239 -13.789 -36.018 1.00 53.97 159 LEU A C 1
ATOM 1181 O O . LEU A 1 159 ? 8.050 -13.343 -36.838 1.00 53.97 159 LEU A O 1
ATOM 1185 N N . PRO A 1 160 ? 5.915 -13.579 -36.149 1.00 65.56 160 PRO A N 1
ATOM 1186 C CA . PRO A 1 160 ? 5.371 -12.729 -37.197 1.00 65.56 160 PRO A CA 1
ATOM 1187 C C . PRO A 1 160 ? 5.993 -11.340 -37.057 1.00 65.56 160 PRO A C 1
ATOM 1189 O O . PRO A 1 160 ? 5.750 -10.618 -36.088 1.00 65.56 160 PRO A O 1
ATOM 1192 N N . ARG A 1 161 ? 6.845 -10.983 -38.021 1.00 64.56 161 ARG A N 1
ATOM 1193 C CA . ARG A 1 161 ? 7.406 -9.640 -38.147 1.00 64.56 161 ARG A CA 1
ATOM 1194 C C . ARG A 1 161 ? 6.272 -8.702 -38.536 1.00 64.56 161 ARG A C 1
ATOM 1196 O O . ARG A 1 161 ? 6.050 -8.441 -39.714 1.00 64.56 161 ARG A O 1
ATOM 1203 N N . TYR A 1 162 ? 5.537 -8.212 -37.546 1.00 75.44 162 TYR A N 1
ATOM 1204 C CA . TYR A 1 162 ? 4.648 -7.083 -37.754 1.00 75.44 162 TYR A CA 1
ATOM 1205 C C . TYR A 1 162 ? 5.523 -5.871 -38.059 1.00 75.44 162 TYR A C 1
ATOM 1207 O O . TYR A 1 162 ? 6.360 -5.471 -37.247 1.00 75.44 162 TYR A O 1
ATOM 1215 N N . THR A 1 163 ? 5.367 -5.307 -39.252 1.00 83.19 163 THR A N 1
ATOM 1216 C CA . THR A 1 163 ? 5.979 -4.019 -39.570 1.00 83.19 163 THR A CA 1
ATOM 1217 C C . THR A 1 163 ? 5.343 -2.941 -38.695 1.00 83.19 163 THR A C 1
ATOM 1219 O O . THR A 1 163 ? 4.185 -3.066 -38.281 1.00 83.19 163 THR A O 1
ATOM 1222 N N . ALA A 1 164 ? 6.092 -1.876 -38.401 1.00 77.38 164 ALA A N 1
ATOM 1223 C CA . ALA A 1 164 ? 5.601 -0.770 -37.577 1.00 77.38 164 ALA A CA 1
ATOM 1224 C C . ALA A 1 164 ? 4.242 -0.242 -38.080 1.00 77.38 164 ALA A C 1
ATOM 1226 O O . ALA A 1 164 ? 3.340 0.020 -37.284 1.00 77.38 164 ALA A O 1
ATOM 1227 N N . ASP A 1 165 ? 4.050 -0.208 -39.399 1.00 78.44 165 ASP A N 1
ATOM 1228 C CA . ASP A 1 165 ? 2.813 0.246 -40.037 1.00 78.44 165 ASP A CA 1
ATOM 1229 C C . ASP A 1 165 ? 1.602 -0.638 -39.714 1.00 78.44 165 ASP A C 1
ATOM 1231 O O . ASP A 1 165 ? 0.505 -0.125 -39.478 1.00 78.44 165 ASP A O 1
ATOM 1235 N N . GLN A 1 166 ? 1.781 -1.961 -39.634 1.00 85.12 166 GLN A N 1
ATOM 1236 C CA . GLN A 1 166 ? 0.700 -2.880 -39.263 1.00 85.12 166 GLN A CA 1
ATOM 1237 C C . GLN A 1 166 ? 0.277 -2.694 -37.805 1.00 85.12 166 GLN A C 1
ATOM 1239 O O . GLN A 1 166 ? -0.916 -2.747 -37.495 1.00 85.12 166 GLN A O 1
ATOM 1244 N N . VAL A 1 167 ? 1.234 -2.430 -36.913 1.00 83.00 167 VAL A N 1
ATOM 1245 C CA . VAL A 1 167 ? 0.947 -2.150 -35.501 1.00 83.00 167 VAL A CA 1
ATOM 1246 C C . VAL A 1 167 ? 0.196 -0.824 -35.367 1.00 83.00 167 VAL A C 1
ATOM 1248 O O . VAL A 1 167 ? -0.810 -0.761 -34.660 1.00 83.00 167 VAL A O 1
ATOM 1251 N N . ILE A 1 168 ? 0.610 0.213 -36.104 1.00 80.38 168 ILE A N 1
ATOM 1252 C CA . ILE A 1 168 ? -0.040 1.533 -36.101 1.00 80.38 168 ILE A CA 1
ATOM 1253 C C . ILE A 1 168 ? -1.474 1.451 -36.646 1.00 80.38 168 ILE A C 1
ATOM 1255 O O . ILE A 1 168 ? -2.390 2.034 -36.060 1.00 80.38 168 ILE A O 1
ATOM 1259 N N . LEU A 1 169 ? -1.702 0.711 -37.736 1.00 83.31 169 LEU A N 1
ATOM 1260 C CA . LEU A 1 169 ? -3.039 0.503 -38.305 1.00 83.31 169 LEU A CA 1
ATOM 1261 C C . LEU A 1 169 ? -3.958 -0.256 -37.344 1.00 83.31 169 LEU A C 1
ATOM 1263 O O . LEU A 1 169 ? -5.106 0.145 -37.140 1.00 83.31 169 LEU A O 1
ATOM 1267 N N . LYS A 1 170 ? -3.449 -1.314 -36.705 1.00 84.75 170 LYS A N 1
ATOM 1268 C CA . LYS A 1 170 ? -4.228 -2.107 -35.749 1.00 84.75 170 LYS A CA 1
ATOM 1269 C C . LYS A 1 170 ? -4.557 -1.303 -34.489 1.00 84.75 170 LYS A C 1
ATOM 1271 O O . LYS A 1 170 ? -5.711 -1.308 -34.062 1.00 84.75 170 LYS A O 1
ATOM 1276 N N . ALA A 1 171 ? -3.607 -0.524 -33.973 1.00 79.12 171 ALA A N 1
ATOM 1277 C CA . ALA A 1 171 ? -3.827 0.385 -32.848 1.00 79.12 171 ALA A CA 1
ATOM 1278 C C . ALA A 1 171 ? -4.872 1.470 -33.167 1.00 79.12 171 ALA A C 1
ATOM 1280 O O . ALA A 1 171 ? -5.764 1.723 -32.358 1.00 79.12 171 ALA A O 1
ATOM 1281 N N . LYS A 1 172 ? -4.839 2.053 -34.377 1.00 77.50 172 LYS A N 1
ATOM 1282 C CA . LYS A 1 172 ? -5.864 3.008 -34.842 1.00 77.50 172 LYS A CA 1
ATOM 1283 C C . LYS A 1 172 ? -7.266 2.400 -34.916 1.00 77.50 172 LYS A C 1
ATOM 1285 O O . LYS A 1 172 ? -8.236 3.121 -34.715 1.00 77.50 172 LYS A O 1
ATOM 1290 N N . SER A 1 173 ? -7.380 1.105 -35.211 1.00 80.62 173 SER A N 1
ATOM 1291 C CA . SER A 1 173 ? -8.679 0.423 -35.287 1.00 80.62 173 SER A CA 1
ATOM 1292 C C . SER A 1 173 ? -9.271 0.062 -33.920 1.00 80.62 173 SER A C 1
ATOM 1294 O O . SER A 1 173 ? -10.489 -0.014 -33.794 1.00 80.62 173 SER A O 1
ATOM 1296 N N . GLN A 1 174 ? -8.434 -0.140 -32.895 1.00 81.06 174 GLN A N 1
ATOM 1297 C CA . GLN A 1 174 ? -8.884 -0.566 -31.564 1.00 81.06 174 GLN A CA 1
ATOM 1298 C C . GLN A 1 174 ? -9.251 0.596 -30.631 1.00 81.06 174 GLN A C 1
ATOM 1300 O O . GLN A 1 174 ? -10.074 0.409 -29.738 1.00 81.06 174 GLN A O 1
ATOM 1305 N N . SER A 1 175 ? -8.706 1.794 -30.848 1.00 64.56 175 SER A N 1
ATOM 1306 C CA . SER A 1 175 ? -8.930 2.942 -29.961 1.00 64.56 175 SER A CA 1
ATOM 1307 C C . SER A 1 175 ? -9.808 4.005 -30.623 1.00 64.56 175 SER A C 1
ATOM 1309 O O . SER A 1 175 ? -9.306 4.972 -31.198 1.00 64.56 175 SER A O 1
ATOM 1311 N N . ALA A 1 176 ? -11.132 3.857 -30.506 1.00 61.84 176 ALA A N 1
ATOM 1312 C CA . ALA A 1 176 ? -12.098 4.868 -30.958 1.00 61.84 176 ALA A CA 1
ATOM 1313 C C . ALA A 1 176 ? -11.893 6.243 -30.278 1.00 61.84 176 ALA A C 1
ATOM 1315 O O . ALA A 1 176 ? -12.233 7.277 -30.855 1.00 61.84 176 ALA A O 1
ATOM 1316 N N . ASP A 1 177 ? -11.265 6.259 -29.098 1.00 58.56 177 ASP A N 1
ATOM 1317 C CA . ASP A 1 177 ? -11.043 7.456 -28.281 1.00 58.56 177 ASP A CA 1
ATOM 1318 C C . ASP A 1 177 ? -9.845 8.318 -28.721 1.00 58.56 177 ASP A C 1
ATOM 1320 O O . ASP A 1 177 ? -9.745 9.481 -28.334 1.00 58.56 177 ASP A O 1
ATOM 1324 N N . CYS A 1 178 ? -8.957 7.824 -29.591 1.00 56.12 178 CYS A N 1
ATOM 1325 C CA . CYS A 1 178 ? -7.826 8.620 -30.097 1.00 56.12 178 CYS A CA 1
ATOM 1326 C C . CYS A 1 178 ? -8.209 9.565 -31.255 1.00 56.12 178 CYS A C 1
ATOM 1328 O O . CYS A 1 178 ? -7.337 10.163 -31.884 1.00 56.12 178 CYS A O 1
ATOM 1330 N N . ARG A 1 179 ? -9.505 9.708 -31.563 1.00 54.16 179 ARG A N 1
ATOM 1331 C CA . ARG A 1 179 ? -10.021 10.498 -32.693 1.00 54.16 179 ARG A CA 1
ATOM 1332 C C . ARG A 1 179 ? -10.366 11.946 -32.340 1.00 54.16 179 ARG A C 1
ATOM 1334 O O . ARG A 1 179 ? -11.126 12.573 -33.075 1.00 54.16 179 ARG A O 1
ATOM 1341 N N . ALA A 1 180 ? -9.849 12.487 -31.239 1.00 56.16 180 ALA A N 1
ATOM 1342 C CA . ALA A 1 180 ? -10.020 13.904 -30.942 1.00 56.16 180 ALA A CA 1
ATOM 1343 C C . ALA A 1 180 ? -9.016 14.719 -31.783 1.00 56.16 180 ALA A C 1
ATOM 1345 O O . ALA A 1 180 ? -7.813 14.632 -31.526 1.00 56.16 180 ALA A O 1
ATOM 1346 N N . PRO A 1 181 ? -9.456 15.496 -32.794 1.00 59.50 181 PRO A N 1
ATOM 1347 C CA . PRO A 1 181 ? -8.564 16.434 -33.454 1.00 59.50 181 PRO A CA 1
ATOM 1348 C C . PRO A 1 181 ? -8.080 17.431 -32.404 1.00 59.50 181 PRO A C 1
ATOM 1350 O O . PRO A 1 181 ? -8.891 18.011 -31.677 1.00 59.50 181 PRO A O 1
ATOM 1353 N N . ALA A 1 182 ? -6.761 17.608 -32.310 1.00 55.72 182 ALA A N 1
ATOM 1354 C CA . ALA A 1 182 ? -6.169 18.668 -31.512 1.00 55.72 182 ALA A CA 1
ATOM 1355 C C . ALA A 1 182 ? -6.781 19.992 -31.980 1.00 55.72 182 ALA A C 1
ATOM 1357 O O . ALA A 1 182 ? -6.496 20.476 -33.075 1.00 55.72 182 ALA A O 1
ATOM 1358 N N . LYS A 1 1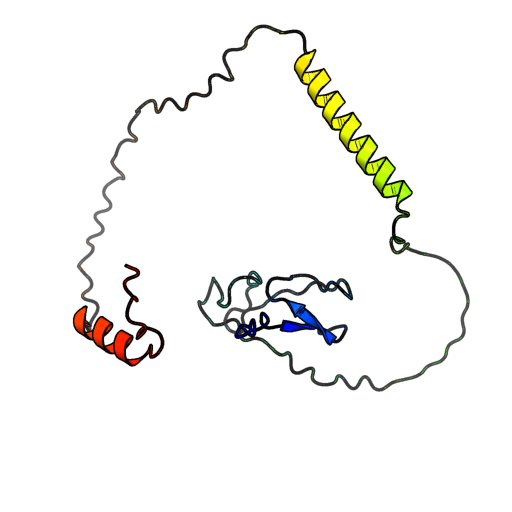83 ? -7.704 20.530 -31.180 1.00 59.75 183 LYS A N 1
ATOM 1359 C CA . LYS A 1 183 ? -8.316 21.829 -31.425 1.00 59.75 183 LYS A CA 1
ATOM 1360 C C . LYS A 1 183 ? -7.184 22.844 -31.300 1.00 59.75 183 LYS A C 1
ATOM 1362 O O . LYS A 1 183 ? -6.705 23.083 -30.195 1.00 59.75 183 LYS A O 1
ATOM 1367 N N . GLN A 1 184 ? -6.713 23.368 -32.430 1.00 59.25 184 GLN A N 1
ATOM 1368 C CA . GLN A 1 184 ? -5.798 24.502 -32.443 1.00 59.25 184 GLN A CA 1
ATOM 1369 C C . GLN A 1 184 ? -6.501 25.656 -31.728 1.00 59.25 184 GLN A C 1
ATOM 1371 O O . GLN A 1 184 ? -7.552 26.120 -32.171 1.00 59.25 184 GLN A O 1
ATOM 1376 N N . VAL A 1 185 ? -5.965 26.040 -30.574 1.00 58.53 185 VAL A N 1
ATOM 1377 C CA . VAL A 1 185 ? -6.375 27.246 -29.862 1.00 58.53 185 VAL A CA 1
ATOM 1378 C C . VAL A 1 185 ? -5.554 28.376 -30.470 1.00 58.53 185 VAL A C 1
ATOM 1380 O O . VAL A 1 185 ? -4.337 28.410 -30.286 1.00 58.53 185 VAL A O 1
ATOM 1383 N N . GLY A 1 186 ? -6.218 29.200 -31.279 1.00 65.81 186 GLY A N 1
ATOM 1384 C CA . GLY A 1 186 ? -5.738 30.513 -31.707 1.00 65.81 186 GLY A CA 1
ATOM 1385 C C . GLY A 1 186 ? -6.245 31.595 -30.769 1.00 65.81 186 GLY A C 1
ATOM 1386 O O . GLY A 1 186 ? -7.295 31.355 -30.126 1.00 65.81 186 GLY A O 1
#

Secondary structure (DSSP, 8-state):
-------PPPEEE-TTT--EEETT-SB-TTT--B--EE-TTT--EE-TT-SB-TTT--B------------------------------------HHHHHHHHHHHHHHHHHHHHHHHSS------TTS---------------------------TT-----HHHHHHHHHHH-GGG--------

Foldseek 3Di:
DDDPPPPPQDWDADLPHGDTDHQQDQADPPPRDGDFQAAPPPRDTAGSPDLARPPPRHGSPPPPVVPPPPPPPDDDDDDDDDDDDDPPDDDDDPDVVVVVVVVVVVVVVVVVVVCCVVPPPCPDPPVPVPPDPPPPPPPDPPDDDDPPPVPPPPPPPDDPPDDPVNVVVVVVVPCPPVPDDPPPDD

pLDDT: mean 71.08, std 17.65, range [42.66, 97.88]

Radius of gyration: 31.42 Å; chains: 1; bounding box: 67×56×77 Å

Sequence (186 aa):
MKGETRKLPPAFPCPKCGVEILIGQQVCNNCGEQFEYRCANCSMSAGAISGFCTNCGGELLRHTQSAKPQTKKANITHRKGRKAEQQKGAPEPLSKIGAYFALVAIILCILGIIYFVGTSPQGEPSKWLGGGFIFQGKSPPSTPPGVEVNTKPVSIPDLPRYTADQVILKAKSQSADCRAPAKQVG